Protein AF-A0A1V5U6Z5-F1 (afdb_monomer)

Radius of gyration: 20.89 Å; Cα contacts (8 Å, |Δi|>4): 430; chains: 1; bounding box: 47×55×56 Å

Nearest PDB structures (foldseek):
  8kec-assembly1_A  TM=5.320E-01  e=1.890E-02  unclassified Caudoviricetes
  8b6l-assembly1_P  TM=1.521E-01  e=1.473E+00  Homo sapiens

Foldseek 3Di:
DDDPDDDDDPDDDDDDPAFKDKFWEFEDPPDPPAQDWDCDPVDPRHIYGDNADQKGWPAWDDDDPPDRTTITIIGHRRDDPPDDDQDDAAQRWDADPQRFIKTQKAWEQEQNDIDIAHIDRGAHDDFAFFWFFKDQDVVPSDMDRTYTYGDDDDLGTFGAKGWDFDADPVRHTPDIDIDGRHHYTYHYDDDDDPVVVVVVVVPD

Solvent-accessible surface area (backbone atoms only — not comparable to full-atom values): 12076 Å² total; per-residue (Å²): 104,79,84,90,73,86,74,56,96,92,58,91,77,83,88,78,81,69,36,80,44,80,43,43,33,29,67,62,93,86,66,69,99,44,58,12,27,38,72,32,94,89,39,87,65,26,30,23,62,28,96,51,36,48,19,33,47,79,45,69,54,82,84,52,101,84,52,72,55,30,55,25,36,31,24,38,75,37,65,44,61,69,88,89,58,77,76,83,56,33,45,34,71,46,74,48,98,86,48,38,28,27,32,42,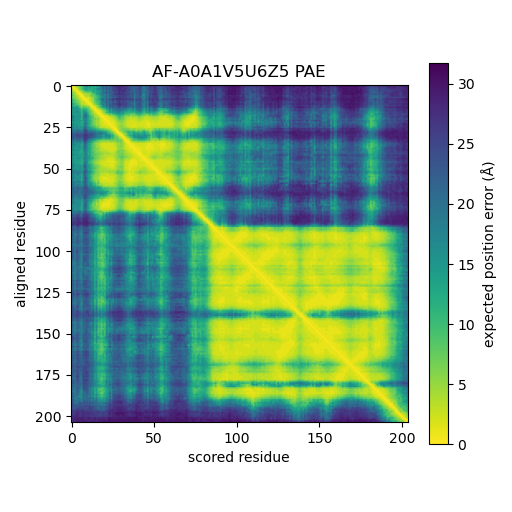41,33,38,34,38,45,77,82,48,76,45,77,31,63,55,37,76,82,37,82,69,58,69,47,32,36,13,47,29,41,45,70,38,88,92,71,74,42,66,50,78,57,42,67,43,80,48,74,69,50,70,41,19,27,68,45,33,40,31,48,55,43,58,49,99,87,67,49,78,75,48,76,47,80,48,72,80,48,60,66,42,63,38,65,78,78,81,83,56,72,72,61,56,54,57,64,69,72,70,118

Mean predicted aligned error: 14.04 Å

Secondary structure (DSSP, 8-state):
----SPPPTT--------EEEEEEEE--TT--S-SEEEE-TTSTTEEEEESSEEEEEEEEPPPPTT-SEEEEEEEEEEEE-TTT----STT-EEE-TTSEEEEPPEEEEETTEEEEEPPEEEEE--SEEEEEE--EETTTTEEPPPEEEE---BTTEEEEEEEEEEE-TTS-EEEEEEE---SEEEE---PPPHHHHHHHHTT-

Sequence (204 aa):
MVIDKPIHAGEFGRAVVSGVAAVKLIQYGGVADSDYAVPDPHAAGCLKTAETGPFRVLWKGEVSMEAIYVYAIVIFGADSGGKRYEYNGPFKVTVSEDWTLAAAAGFLNRNGDFLTVPENKAITAETGYLCVCSSIVDKTETWTKPTIKFATPGATAYPVAYIACVKDETGKIKSVTVTQPLIVAQITQTKDCPVAVTAAESGN

Structure (mmCIF, N/CA/C/O backbone):
data_AF-A0A1V5U6Z5-F1
#
_entry.id   AF-A0A1V5U6Z5-F1
#
loop_
_atom_site.group_PDB
_atom_site.id
_atom_site.type_symbol
_atom_site.label_atom_id
_atom_site.label_alt_id
_atom_site.label_comp_id
_atom_site.label_asym_id
_atom_site.label_entity_id
_atom_site.label_seq_id
_atom_site.pdbx_PDB_ins_code
_atom_site.Cartn_x
_atom_site.Cartn_y
_atom_site.Cartn_z
_atom_site.occupancy
_atom_site.B_iso_or_equiv
_atom_site.auth_seq_id
_atom_site.auth_comp_id
_atom_site.auth_asym_id
_atom_site.auth_atom_id
_atom_site.pdbx_PDB_model_num
ATOM 1 N N . MET A 1 1 ? 12.193 7.880 -18.348 1.00 39.97 1 MET A N 1
ATOM 2 C CA . MET A 1 1 ? 13.324 6.979 -18.652 1.00 39.97 1 MET A CA 1
ATOM 3 C C . MET A 1 1 ? 13.032 6.325 -19.989 1.00 39.97 1 MET A C 1
ATOM 5 O O . MET A 1 1 ? 12.051 5.602 -20.085 1.00 39.97 1 MET A O 1
ATOM 9 N N . VAL A 1 2 ? 13.778 6.692 -21.031 1.00 28.12 2 VAL A N 1
ATOM 10 C CA . VAL A 1 2 ? 13.579 6.160 -22.386 1.00 28.12 2 VAL A CA 1
ATOM 11 C C . VAL A 1 2 ? 14.287 4.809 -22.466 1.00 28.12 2 VAL A C 1
ATOM 13 O O . VAL A 1 2 ? 15.442 4.695 -22.066 1.00 28.12 2 VAL A O 1
ATOM 16 N N . ILE A 1 3 ? 13.559 3.785 -22.908 1.00 39.84 3 ILE A N 1
ATOM 17 C CA . ILE A 1 3 ? 14.082 2.442 -23.169 1.00 39.84 3 ILE A CA 1
ATOM 18 C C . ILE A 1 3 ? 14.916 2.536 -24.447 1.00 39.84 3 ILE A C 1
ATOM 20 O O . ILE A 1 3 ? 14.369 2.825 -25.506 1.00 39.84 3 ILE A O 1
ATOM 24 N N . ASP A 1 4 ? 16.227 2.340 -24.338 1.00 36.84 4 ASP A N 1
ATOM 25 C CA . ASP A 1 4 ? 17.162 2.623 -25.434 1.00 36.84 4 ASP A CA 1
ATOM 26 C C . ASP A 1 4 ? 17.290 1.465 -26.445 1.00 36.84 4 ASP A C 1
ATOM 28 O O . ASP A 1 4 ? 17.764 1.683 -27.556 1.00 36.84 4 ASP A O 1
ATOM 32 N N . LYS A 1 5 ? 16.850 0.228 -26.124 1.00 40.91 5 LYS A N 1
ATOM 33 C CA . LYS A 1 5 ? 16.919 -0.920 -27.060 1.00 40.91 5 LYS A CA 1
ATOM 34 C C . LYS A 1 5 ? 15.783 -1.949 -26.897 1.00 40.91 5 LYS A C 1
ATOM 36 O O . LYS A 1 5 ? 15.400 -2.243 -25.763 1.00 40.91 5 LYS A O 1
ATOM 41 N N . PRO A 1 6 ? 15.252 -2.509 -28.006 1.00 45.47 6 PRO A N 1
ATOM 42 C CA . PRO A 1 6 ? 14.273 -3.595 -27.979 1.00 45.47 6 PRO A CA 1
ATOM 43 C C . PRO A 1 6 ? 14.917 -4.938 -27.598 1.00 45.47 6 PRO A C 1
ATOM 45 O O . PRO A 1 6 ? 16.088 -5.176 -27.871 1.00 45.47 6 PRO A O 1
ATOM 48 N N . ILE A 1 7 ? 14.120 -5.802 -26.973 1.00 48.09 7 ILE A N 1
ATOM 49 C CA . ILE A 1 7 ? 14.510 -7.119 -26.446 1.00 48.09 7 ILE A CA 1
ATOM 50 C C . ILE A 1 7 ? 14.423 -8.174 -27.566 1.00 48.09 7 ILE A C 1
ATOM 52 O O . ILE A 1 7 ? 13.494 -8.117 -28.377 1.00 48.09 7 ILE A O 1
ATOM 56 N N . HIS A 1 8 ? 15.351 -9.134 -27.623 1.00 46.03 8 HIS A N 1
ATOM 57 C CA . HIS A 1 8 ? 15.426 -10.160 -28.675 1.00 46.03 8 HIS A CA 1
ATOM 58 C C . HIS A 1 8 ? 14.646 -11.456 -28.343 1.00 46.03 8 HIS A C 1
ATOM 60 O O . HIS A 1 8 ? 14.244 -11.703 -27.207 1.00 46.03 8 HIS A O 1
ATOM 66 N N . ALA A 1 9 ? 14.402 -12.313 -29.347 1.00 32.47 9 ALA A N 1
ATOM 67 C CA . ALA A 1 9 ? 13.644 -13.559 -29.177 1.00 32.47 9 ALA A CA 1
ATOM 68 C C . ALA A 1 9 ? 14.382 -14.556 -28.259 1.00 32.47 9 ALA A C 1
ATOM 70 O O . ALA A 1 9 ? 15.466 -15.024 -28.597 1.00 32.47 9 ALA A O 1
ATOM 71 N N . GLY A 1 10 ? 13.776 -14.882 -27.111 1.00 38.03 10 GLY A N 1
ATOM 72 C CA . GLY A 1 10 ? 14.377 -15.704 -26.049 1.00 38.03 10 GLY A CA 1
ATOM 73 C C . GLY A 1 10 ? 14.873 -14.906 -24.835 1.00 38.03 10 GLY A C 1
ATOM 74 O O . GLY A 1 10 ? 15.224 -15.505 -23.822 1.00 38.03 10 GLY A O 1
ATOM 75 N N . GLU A 1 11 ? 14.854 -13.572 -24.895 1.00 39.34 11 GLU A N 1
ATOM 76 C CA . GLU A 1 11 ? 15.191 -12.701 -23.768 1.00 39.34 11 GLU A CA 1
ATOM 77 C C . GLU A 1 11 ? 13.932 -12.271 -22.995 1.00 39.34 11 GLU A C 1
ATOM 79 O O . GLU A 1 11 ? 12.895 -11.939 -23.575 1.00 39.34 11 GLU A O 1
ATOM 84 N N . PHE A 1 12 ? 14.026 -12.220 -21.663 1.00 40.06 12 PHE A N 1
ATOM 85 C CA . PHE A 1 12 ? 13.035 -11.528 -20.842 1.00 40.06 12 PHE A CA 1
ATOM 86 C C . PHE A 1 12 ? 13.456 -10.074 -20.657 1.00 40.06 12 PHE A C 1
ATOM 88 O O . PHE A 1 12 ? 14.440 -9.778 -19.985 1.00 40.06 12 PHE A O 1
ATOM 95 N N . GLY A 1 13 ? 12.650 -9.153 -21.172 1.00 53.88 13 GLY A N 1
ATOM 96 C CA . GLY A 1 13 ? 12.684 -7.761 -20.758 1.00 53.88 13 GLY A CA 1
ATOM 97 C C . GLY A 1 13 ? 11.264 -7.264 -20.548 1.00 53.88 13 GLY A C 1
ATOM 98 O O . GLY A 1 13 ? 10.396 -7.428 -21.401 1.00 53.88 13 GLY A O 1
ATOM 99 N N . ARG A 1 14 ? 11.012 -6.715 -19.363 1.00 42.91 14 ARG A N 1
ATOM 100 C CA . ARG A 1 14 ? 9.772 -6.032 -18.971 1.00 42.91 14 ARG A CA 1
ATOM 101 C C . ARG A 1 14 ? 10.005 -5.442 -17.585 1.00 42.91 14 ARG A C 1
ATOM 103 O O . ARG A 1 14 ? 9.607 -6.011 -16.576 1.00 42.91 14 ARG A O 1
ATOM 110 N N . ALA A 1 15 ? 10.710 -4.317 -17.525 1.00 48.69 15 ALA A N 1
ATOM 111 C CA . ALA A 1 15 ? 10.785 -3.559 -16.285 1.00 48.69 15 ALA A CA 1
ATOM 112 C C . ALA A 1 15 ? 9.491 -2.750 -16.140 1.00 48.69 15 ALA A C 1
ATOM 114 O O . ALA A 1 15 ? 9.303 -1.737 -16.810 1.00 48.69 15 ALA A O 1
ATOM 115 N N . VAL A 1 16 ? 8.586 -3.212 -15.279 1.00 43.78 16 VAL A N 1
ATOM 116 C CA . VAL A 1 16 ? 7.520 -2.369 -14.732 1.00 43.78 16 VAL A CA 1
ATOM 117 C C . VAL A 1 16 ? 8.066 -1.785 -13.436 1.00 43.78 16 VAL A C 1
ATOM 119 O O . VAL A 1 16 ? 8.157 -2.485 -12.432 1.00 43.78 16 VAL A O 1
ATOM 122 N N . VAL A 1 17 ? 8.463 -0.513 -13.458 1.00 50.62 17 VAL A N 1
ATOM 123 C CA . VAL A 1 17 ? 8.737 0.223 -12.219 1.00 50.62 17 VAL A CA 1
ATOM 124 C C . VAL A 1 17 ? 7.401 0.776 -11.739 1.00 50.62 17 VAL A C 1
ATOM 126 O O . VAL A 1 17 ? 6.884 1.744 -12.289 1.00 50.62 17 VAL A O 1
ATOM 129 N N . SER A 1 18 ? 6.813 0.106 -10.754 1.00 54.31 18 SER A N 1
ATOM 130 C CA . SER A 1 18 ? 5.606 0.544 -10.058 1.00 54.31 18 SER A CA 1
ATOM 131 C C . SER A 1 18 ? 5.903 0.558 -8.565 1.00 54.31 18 SER A C 1
ATOM 133 O O . SER A 1 18 ? 6.525 -0.374 -8.053 1.00 54.31 18 SER A O 1
ATOM 135 N N . GLY A 1 19 ? 5.493 1.625 -7.881 1.00 65.69 19 GLY A N 1
ATOM 136 C CA . GLY A 1 19 ? 5.800 1.829 -6.468 1.00 65.69 19 GLY A CA 1
ATOM 137 C C . GLY A 1 19 ? 7.025 2.711 -6.242 1.00 65.69 19 GLY A C 1
ATOM 138 O O . GLY A 1 19 ? 7.340 3.585 -7.047 1.00 65.69 19 GLY A O 1
ATOM 139 N N . VAL A 1 20 ? 7.675 2.529 -5.098 1.00 68.81 20 VAL A N 1
ATOM 140 C CA . VAL A 1 20 ? 8.734 3.415 -4.608 1.00 68.81 20 VAL A CA 1
ATOM 141 C C . VAL A 1 20 ? 10.071 3.079 -5.272 1.00 68.81 20 VAL A C 1
ATOM 143 O O . VAL A 1 20 ? 10.512 1.934 -5.222 1.00 68.81 20 VAL A O 1
ATOM 146 N N . ALA A 1 21 ? 10.747 4.066 -5.853 1.00 73.56 21 ALA A N 1
ATOM 147 C CA . ALA A 1 21 ? 12.072 3.899 -6.436 1.00 73.56 21 ALA A CA 1
ATOM 148 C C . ALA A 1 21 ? 12.980 5.101 -6.152 1.00 73.56 21 ALA A C 1
ATOM 150 O O . ALA A 1 21 ? 12.530 6.245 -6.079 1.00 73.56 21 ALA A O 1
ATOM 151 N N . ALA A 1 22 ? 14.278 4.826 -6.016 1.00 74.81 22 ALA A N 1
ATOM 152 C CA . ALA A 1 22 ? 15.302 5.858 -5.975 1.00 74.81 22 ALA A CA 1
ATOM 153 C C . ALA A 1 22 ? 15.568 6.386 -7.391 1.00 74.81 22 ALA A C 1
ATOM 155 O O . ALA A 1 22 ? 15.743 5.613 -8.333 1.00 74.81 22 ALA A O 1
ATOM 156 N N . VAL A 1 23 ? 15.603 7.705 -7.541 1.00 78.88 23 VAL A N 1
ATOM 157 C CA . VAL A 1 23 ? 15.765 8.395 -8.823 1.00 78.88 23 VAL A CA 1
ATOM 158 C C . VAL A 1 23 ? 16.766 9.536 -8.702 1.00 78.88 23 VAL A C 1
ATOM 160 O O . VAL A 1 23 ? 17.023 10.045 -7.610 1.00 78.88 23 VAL A O 1
ATOM 163 N N . LYS A 1 24 ? 17.287 9.981 -9.847 1.00 84.94 24 LYS A N 1
ATOM 164 C CA . LYS A 1 24 ? 17.921 11.297 -9.965 1.00 84.94 24 LYS A CA 1
ATOM 165 C C . LYS A 1 24 ? 16.830 12.334 -10.214 1.00 84.94 24 LYS A C 1
ATOM 167 O O . LYS A 1 24 ? 16.084 12.208 -11.187 1.00 84.94 24 LYS A O 1
ATOM 172 N N . LEU A 1 25 ? 16.732 13.322 -9.332 1.00 84.62 25 LEU A N 1
ATOM 173 C CA . LEU A 1 25 ? 15.754 14.402 -9.394 1.00 84.62 25 LEU A CA 1
ATOM 174 C C . LEU A 1 25 ? 16.472 15.732 -9.626 1.00 84.62 25 LEU A C 1
ATOM 176 O O . LEU A 1 25 ? 17.318 16.136 -8.832 1.00 84.62 25 LEU A O 1
ATOM 180 N N . ILE A 1 26 ? 16.134 16.404 -10.718 1.00 84.25 26 ILE A N 1
ATOM 181 C CA . ILE A 1 26 ? 16.639 17.725 -11.083 1.00 84.25 26 ILE A CA 1
ATOM 182 C C . ILE A 1 26 ? 15.724 18.777 -10.464 1.00 84.25 26 ILE A C 1
ATOM 184 O O . ILE A 1 26 ? 14.501 18.728 -10.622 1.00 84.25 26 ILE A O 1
ATOM 188 N N . GLN A 1 27 ? 16.323 19.739 -9.769 1.00 74.00 27 GLN A N 1
ATOM 189 C CA . GLN A 1 27 ? 15.615 20.892 -9.232 1.00 74.00 27 GLN A CA 1
ATOM 190 C C . GLN A 1 27 ? 16.022 22.123 -10.038 1.00 74.00 27 GLN A C 1
ATOM 192 O O . GLN A 1 27 ? 17.137 22.623 -9.920 1.00 74.00 27 GLN A O 1
ATOM 197 N N . TYR A 1 28 ? 15.118 22.607 -10.887 1.00 66.12 28 TYR A N 1
ATOM 198 C CA . TYR A 1 28 ? 15.336 23.861 -11.598 1.00 66.12 28 TYR A CA 1
ATOM 199 C C . TYR A 1 28 ? 15.112 25.033 -10.639 1.00 66.12 28 TYR A C 1
ATOM 201 O O . TYR A 1 28 ? 14.088 25.094 -9.953 1.00 66.12 28 TYR A O 1
ATOM 209 N N . GLY A 1 29 ? 16.077 25.957 -10.581 1.00 55.59 29 GLY A N 1
ATOM 210 C CA . GLY A 1 29 ? 15.987 27.156 -9.750 1.00 55.59 29 GLY A CA 1
ATOM 211 C C . GLY A 1 29 ? 14.684 27.911 -10.023 1.00 55.59 29 GLY A C 1
ATOM 212 O O . GLY A 1 29 ? 14.422 28.299 -11.158 1.00 55.59 29 GLY A O 1
ATOM 213 N N . GLY A 1 30 ? 13.857 28.076 -8.987 1.00 52.75 30 GLY A N 1
ATOM 214 C CA . GLY A 1 30 ? 12.565 28.769 -9.061 1.00 52.75 30 GLY A CA 1
ATOM 215 C C . GLY A 1 30 ? 11.328 27.892 -8.838 1.00 52.75 30 GLY A C 1
ATOM 216 O O . GLY A 1 30 ? 10.267 28.443 -8.560 1.00 52.75 30 GLY A O 1
ATOM 217 N N . VAL A 1 31 ? 11.436 26.558 -8.883 1.00 51.88 31 VAL A N 1
ATOM 218 C CA . VAL A 1 31 ? 10.337 25.667 -8.462 1.00 51.88 31 VAL A CA 1
ATOM 219 C C . VAL A 1 31 ? 10.498 25.391 -6.968 1.00 51.88 31 VAL A C 1
ATOM 221 O O . VAL A 1 31 ? 11.489 24.784 -6.552 1.00 51.88 31 VAL A O 1
ATOM 224 N N . ALA A 1 32 ? 9.551 25.881 -6.163 1.00 53.97 32 ALA A N 1
ATOM 225 C CA . ALA A 1 32 ? 9.485 25.600 -4.730 1.00 53.97 32 ALA A CA 1
ATOM 226 C C . ALA A 1 32 ? 9.503 24.085 -4.470 1.00 53.97 32 ALA A C 1
ATOM 228 O O . ALA A 1 32 ? 9.153 23.302 -5.354 1.00 53.97 32 ALA A O 1
ATOM 229 N N . ASP A 1 33 ? 9.905 23.683 -3.262 1.00 62.56 33 ASP A N 1
ATOM 230 C CA . ASP A 1 3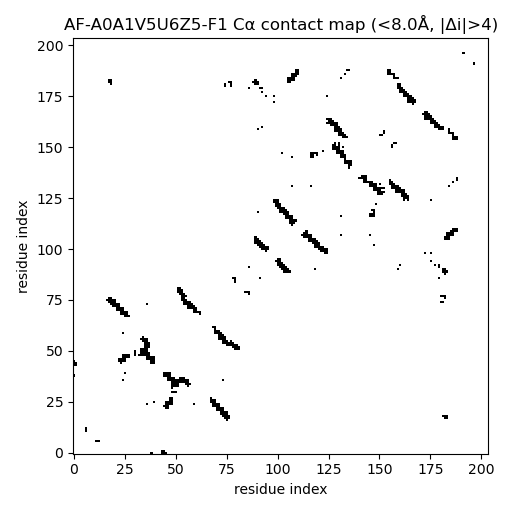3 ? 9.815 22.304 -2.779 1.00 62.56 33 ASP A CA 1
ATOM 231 C C . ASP A 1 33 ? 8.441 21.713 -3.097 1.00 62.56 33 ASP A C 1
ATOM 233 O O . ASP A 1 33 ? 7.450 22.003 -2.430 1.00 62.56 33 ASP A O 1
ATOM 237 N N . SER A 1 34 ? 8.383 20.931 -4.172 1.00 69.62 34 SER A N 1
ATOM 238 C CA . SER A 1 34 ? 7.149 20.336 -4.647 1.00 69.62 34 SER A CA 1
ATOM 239 C C . SER A 1 34 ? 7.191 18.835 -4.455 1.00 69.62 34 SER A C 1
ATOM 241 O O . SER A 1 34 ? 8.208 18.186 -4.710 1.00 69.62 34 SER A O 1
ATOM 243 N N . ASP A 1 35 ? 6.053 18.299 -4.034 1.00 77.62 35 ASP A N 1
ATOM 244 C CA . ASP A 1 35 ? 5.851 16.885 -3.745 1.00 77.62 35 ASP A CA 1
ATOM 245 C C . ASP A 1 35 ? 5.788 16.020 -5.010 1.00 77.62 35 ASP A C 1
ATOM 247 O O . ASP A 1 35 ? 5.585 14.814 -4.895 1.00 77.62 35 ASP A O 1
ATOM 251 N N . TYR A 1 36 ? 5.933 16.581 -6.216 1.00 79.69 36 TYR A N 1
ATOM 252 C CA . TYR A 1 36 ? 5.793 15.823 -7.458 1.00 79.69 36 TYR A CA 1
ATOM 253 C C . TYR A 1 36 ? 7.016 15.884 -8.354 1.00 79.69 36 TYR A C 1
ATOM 255 O O . TYR A 1 36 ? 7.825 16.815 -8.331 1.00 79.69 36 TYR A O 1
ATOM 263 N N . ALA A 1 37 ? 7.124 14.846 -9.175 1.00 80.31 37 ALA A N 1
ATOM 264 C CA . ALA A 1 37 ? 8.150 14.706 -10.179 1.00 80.31 37 ALA A CA 1
ATOM 265 C C . ALA A 1 37 ? 7.551 14.234 -11.508 1.00 80.31 37 ALA A C 1
ATOM 267 O O . ALA A 1 37 ? 6.593 13.462 -11.558 1.00 80.31 37 ALA A O 1
ATOM 268 N N . VAL A 1 38 ? 8.153 14.683 -12.603 1.00 82.75 38 VAL A N 1
ATOM 269 C CA . VAL A 1 38 ? 7.823 14.263 -13.972 1.00 82.75 38 VAL A CA 1
ATOM 270 C C . VAL A 1 38 ? 9.109 13.894 -14.709 1.00 82.75 38 VAL A C 1
ATOM 272 O O . VAL A 1 38 ? 10.181 14.349 -14.302 1.00 82.75 38 VAL A O 1
ATOM 275 N N . PRO A 1 39 ? 9.060 13.087 -15.785 1.00 84.06 39 PRO A N 1
ATOM 276 C CA . PRO A 1 39 ? 10.237 12.859 -16.614 1.00 84.06 39 PRO A CA 1
ATOM 277 C C . PRO A 1 39 ? 10.806 14.186 -17.116 1.00 84.06 39 PRO A C 1
ATOM 279 O O . PRO A 1 39 ? 10.057 15.049 -17.580 1.00 84.06 39 PRO A O 1
ATOM 282 N N . ASP A 1 40 ? 12.123 14.343 -17.036 1.00 81.88 40 ASP A N 1
ATOM 283 C CA . ASP A 1 40 ? 12.780 15.507 -17.610 1.00 81.88 40 ASP A CA 1
ATOM 284 C C . ASP A 1 40 ? 13.010 15.287 -19.117 1.00 81.88 40 ASP A C 1
ATOM 286 O O . ASP A 1 40 ? 13.743 14.363 -19.487 1.00 81.88 40 ASP A O 1
ATOM 290 N N . PRO A 1 41 ? 12.401 16.093 -20.011 1.00 75.50 41 PRO A N 1
ATOM 291 C CA . PRO A 1 41 ? 12.625 15.954 -21.448 1.00 75.50 41 PRO A CA 1
ATOM 292 C C . PRO A 1 41 ? 14.047 16.349 -21.879 1.00 75.50 41 PRO A C 1
ATOM 294 O O . PRO A 1 41 ? 14.455 15.995 -22.983 1.00 75.50 41 PRO A O 1
ATOM 297 N N . HIS A 1 42 ? 14.804 17.062 -21.039 1.00 78.88 42 HIS A N 1
ATOM 298 C CA . HIS A 1 42 ? 16.150 17.551 -21.347 1.00 78.88 42 HIS A CA 1
ATOM 299 C C . HIS A 1 42 ? 17.264 16.737 -20.674 1.00 78.88 42 HIS A C 1
ATOM 301 O O . HIS A 1 42 ? 18.437 16.948 -20.977 1.00 78.88 42 HIS A O 1
ATOM 307 N N . ALA A 1 43 ? 16.920 15.788 -19.797 1.00 75.56 43 ALA A N 1
ATOM 308 C CA . ALA A 1 43 ? 17.878 14.943 -19.091 1.00 75.56 43 ALA A CA 1
ATOM 309 C C . ALA A 1 43 ? 17.390 13.488 -19.021 1.00 75.56 43 ALA A C 1
ATOM 311 O O . ALA A 1 43 ? 16.627 13.087 -18.139 1.00 75.56 43 ALA A O 1
ATOM 312 N N . ALA A 1 44 ? 17.854 12.669 -19.968 1.00 76.12 44 ALA A N 1
ATOM 313 C CA . ALA A 1 44 ? 17.487 11.260 -20.039 1.00 76.12 44 ALA A CA 1
ATOM 314 C C . ALA A 1 44 ? 17.838 10.512 -18.738 1.00 76.12 44 ALA A C 1
ATOM 316 O O . ALA A 1 44 ? 18.944 10.611 -18.216 1.00 76.12 44 ALA A O 1
ATOM 317 N N . GLY A 1 45 ? 16.877 9.740 -18.222 1.00 72.56 45 GLY A N 1
ATOM 318 C CA . GLY A 1 45 ? 17.048 8.972 -16.982 1.00 72.56 45 GLY A CA 1
ATOM 319 C C . GLY A 1 45 ? 16.854 9.779 -15.693 1.00 72.56 45 GLY A C 1
ATOM 320 O O . GLY A 1 45 ? 16.889 9.189 -14.616 1.00 72.56 45 GLY A O 1
ATOM 321 N N . CYS A 1 46 ? 16.583 11.082 -15.791 1.00 81.44 46 CYS A N 1
ATOM 322 C CA . CYS A 1 46 ? 16.253 11.934 -14.656 1.00 81.44 46 CYS A CA 1
ATOM 323 C C . CYS A 1 46 ? 14.754 12.257 -14.615 1.00 81.44 46 CYS A C 1
ATOM 325 O O . CYS A 1 46 ? 14.047 12.247 -15.631 1.00 81.44 46 CYS A O 1
ATOM 327 N N . LEU A 1 47 ? 14.269 12.548 -13.412 1.00 85.38 47 LEU A N 1
ATOM 328 C CA . LEU A 1 47 ? 13.028 13.283 -13.212 1.00 85.38 47 LEU A CA 1
ATOM 329 C C . LEU A 1 47 ? 13.361 14.738 -12.885 1.00 85.38 47 LEU A C 1
ATOM 331 O O . LEU A 1 47 ? 14.470 15.030 -12.448 1.00 85.38 47 LEU A O 1
ATOM 335 N N . LYS A 1 48 ? 12.387 15.630 -13.026 1.00 85.94 48 LYS A N 1
ATOM 336 C CA . LYS A 1 48 ? 12.446 16.999 -12.508 1.00 85.94 48 LYS A CA 1
ATOM 337 C C . LYS A 1 48 ? 11.303 17.255 -11.539 1.00 85.94 48 LYS A C 1
ATOM 339 O O . LYS A 1 48 ? 10.239 16.649 -11.695 1.00 85.94 48 LYS A O 1
ATOM 344 N N . THR A 1 49 ? 11.510 18.143 -10.568 1.00 83.56 49 THR A N 1
ATOM 345 C CA . THR A 1 49 ? 10.419 18.617 -9.707 1.00 83.56 49 THR A CA 1
ATOM 346 C C . THR A 1 49 ? 9.331 19.282 -10.548 1.00 83.56 49 THR A C 1
ATOM 348 O O . THR A 1 49 ? 9.603 19.937 -11.558 1.00 83.56 49 THR A O 1
ATOM 351 N N . ALA A 1 50 ? 8.080 19.092 -10.148 1.00 77.31 50 ALA A N 1
ATOM 352 C CA . ALA A 1 50 ? 6.922 19.682 -10.802 1.00 77.31 50 ALA A CA 1
ATOM 353 C C . ALA A 1 50 ? 5.839 19.971 -9.767 1.00 77.31 50 ALA A C 1
ATOM 355 O O . ALA A 1 50 ? 5.728 19.244 -8.793 1.00 77.31 50 ALA A O 1
ATOM 356 N N . GLU A 1 51 ? 5.011 20.989 -10.001 1.00 74.69 51 GLU A N 1
ATOM 357 C CA . GLU A 1 51 ? 3.894 21.331 -9.105 1.00 74.69 51 GLU A CA 1
ATOM 358 C C . GLU A 1 51 ? 2.805 20.249 -9.042 1.00 74.69 51 GLU A C 1
ATOM 360 O O . GLU A 1 51 ? 2.044 20.177 -8.079 1.00 74.69 51 GLU A O 1
ATOM 365 N N . THR A 1 52 ? 2.713 19.426 -10.089 1.00 70.88 52 THR A N 1
ATOM 366 C CA . THR A 1 52 ? 1.806 18.281 -10.220 1.00 70.88 52 THR A CA 1
ATOM 367 C C . THR A 1 52 ? 2.474 17.219 -11.087 1.00 70.88 52 THR A C 1
ATOM 369 O O . THR A 1 52 ? 3.372 17.528 -11.876 1.00 70.88 52 THR A O 1
ATOM 372 N N . GLY A 1 53 ? 2.045 15.967 -10.975 1.00 70.38 53 GLY A N 1
ATOM 373 C CA . GLY A 1 53 ? 2.568 14.913 -11.831 1.00 70.38 53 GLY A CA 1
ATOM 374 C C . GLY A 1 53 ? 2.160 13.515 -11.384 1.00 70.38 53 GLY A C 1
ATOM 375 O O . GLY A 1 53 ? 1.620 13.348 -10.293 1.00 70.38 53 GLY A O 1
ATOM 376 N N . PRO A 1 54 ? 2.446 12.504 -12.218 1.00 67.06 54 PRO A N 1
ATOM 377 C CA . PRO A 1 54 ? 2.094 11.112 -11.957 1.00 67.06 54 PRO A CA 1
ATOM 378 C C . PRO A 1 54 ? 3.021 10.439 -10.933 1.00 67.06 54 PRO A C 1
ATOM 380 O O . PRO A 1 54 ? 2.854 9.249 -10.647 1.00 67.06 54 PRO A O 1
ATOM 383 N N . PHE A 1 55 ? 4.049 11.152 -10.452 1.00 78.56 55 PHE A N 1
ATOM 384 C CA . PHE A 1 55 ? 5.026 10.624 -9.516 1.00 78.56 55 PHE A CA 1
ATOM 385 C C . PHE A 1 55 ? 5.149 11.512 -8.286 1.00 78.56 55 PHE A C 1
ATOM 387 O O . PHE A 1 55 ? 5.372 12.716 -8.411 1.00 78.56 55 PHE A O 1
ATOM 394 N N . ARG A 1 56 ? 5.053 10.908 -7.098 1.00 78.25 56 ARG A N 1
ATOM 395 C CA . ARG A 1 56 ? 5.151 11.627 -5.824 1.00 78.25 56 ARG A CA 1
ATOM 396 C C . ARG A 1 56 ? 6.543 11.486 -5.221 1.00 78.25 56 ARG A C 1
ATOM 398 O O . ARG A 1 56 ? 7.008 10.368 -5.022 1.00 78.25 56 ARG A O 1
ATOM 405 N N . VAL A 1 57 ? 7.196 12.599 -4.917 1.00 77.25 57 VAL A N 1
ATOM 406 C CA . VAL A 1 57 ? 8.462 12.659 -4.181 1.00 77.25 57 VAL A CA 1
ATOM 407 C C . VAL A 1 57 ? 8.171 12.392 -2.705 1.00 77.25 57 VAL A C 1
ATOM 409 O O . VAL A 1 57 ? 7.409 13.116 -2.075 1.00 77.25 57 VAL A O 1
ATOM 412 N N . LEU A 1 58 ? 8.752 11.326 -2.159 1.00 70.25 58 LEU A N 1
ATOM 413 C CA . LEU A 1 58 ? 8.653 10.974 -0.738 1.00 70.25 58 LEU A CA 1
ATOM 414 C C . LEU A 1 58 ? 9.789 11.560 0.084 1.00 70.25 58 LEU A C 1
ATOM 416 O O . LEU A 1 58 ? 9.628 11.867 1.259 1.00 70.25 58 LEU A O 1
ATOM 420 N N . TRP A 1 59 ? 10.959 11.650 -0.536 1.00 76.94 59 TRP A N 1
ATOM 421 C CA . TRP A 1 59 ? 12.170 12.148 0.084 1.00 76.94 59 TRP A CA 1
ATOM 422 C C . TRP A 1 59 ? 13.111 12.649 -1.001 1.00 76.94 59 TRP A C 1
ATOM 424 O O . TRP A 1 59 ? 13.123 12.113 -2.111 1.00 76.94 59 TRP A O 1
ATOM 434 N N . LYS A 1 60 ? 13.930 13.641 -0.673 1.00 78.94 60 LYS A N 1
ATOM 435 C CA . LYS A 1 60 ? 15.017 14.117 -1.521 1.00 78.94 60 LYS A CA 1
ATOM 436 C C . LYS A 1 60 ? 16.221 14.490 -0.666 1.00 78.94 60 LYS A C 1
ATOM 438 O O . LYS A 1 60 ? 16.056 14.946 0.462 1.00 78.94 60 LYS A O 1
ATOM 443 N N . GLY A 1 61 ? 17.412 14.278 -1.213 1.00 70.25 61 GLY A N 1
ATOM 444 C CA . GLY A 1 61 ? 18.660 14.716 -0.605 1.00 70.25 61 GLY A CA 1
ATOM 445 C C . GLY A 1 61 ? 18.794 16.238 -0.604 1.00 70.25 61 GLY A C 1
ATOM 446 O O . GLY A 1 61 ? 18.093 16.939 -1.339 1.00 70.25 61 GLY A O 1
ATOM 447 N N . GLU A 1 62 ? 19.708 16.737 0.223 1.00 70.56 62 GLU A N 1
ATOM 448 C CA . GLU A 1 62 ? 20.013 18.163 0.304 1.00 70.56 62 GLU A CA 1
ATOM 449 C C . GLU A 1 62 ? 20.586 18.685 -1.017 1.00 70.56 62 GLU A C 1
ATOM 451 O O . GLU A 1 62 ? 21.401 18.035 -1.677 1.00 70.56 62 GLU A O 1
ATOM 456 N N . VAL A 1 63 ? 20.138 19.877 -1.402 1.00 64.81 63 VAL A N 1
ATOM 457 C CA . VAL 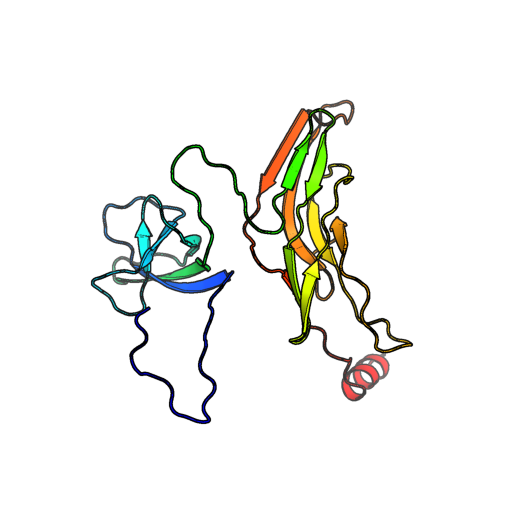A 1 63 ? 20.598 20.560 -2.609 1.00 64.81 63 VAL A CA 1
ATOM 458 C C . VAL A 1 63 ? 21.843 21.364 -2.248 1.00 64.81 63 VAL A C 1
ATOM 460 O O . VAL A 1 63 ? 21.770 22.264 -1.413 1.00 64.81 63 VAL A O 1
ATOM 463 N N . SER A 1 64 ? 22.979 21.077 -2.885 1.00 60.06 64 SER A N 1
ATOM 464 C CA . SER A 1 64 ? 24.122 21.994 -2.875 1.00 60.06 64 SER A CA 1
ATOM 465 C C . SER A 1 64 ? 24.045 22.919 -4.091 1.00 60.06 64 SER A C 1
ATOM 467 O O . SER A 1 64 ? 23.547 22.526 -5.145 1.00 60.06 64 SER A O 1
ATOM 469 N N . MET A 1 65 ? 24.567 24.145 -3.975 1.00 56.66 65 MET A N 1
ATOM 470 C CA . MET A 1 65 ? 24.606 25.107 -5.091 1.00 56.66 65 MET A CA 1
ATOM 471 C C . MET A 1 65 ? 25.418 24.617 -6.307 1.00 56.66 65 MET A C 1
ATOM 473 O O . MET A 1 65 ? 25.360 25.232 -7.368 1.00 56.66 65 MET A O 1
ATOM 477 N N . GLU A 1 66 ? 26.161 23.520 -6.163 1.00 56.66 66 GLU A N 1
ATOM 478 C CA . GLU A 1 66 ? 27.004 22.926 -7.203 1.00 56.66 66 GLU A CA 1
ATOM 479 C C . GLU A 1 66 ? 26.343 21.725 -7.903 1.00 56.66 66 GLU A C 1
ATOM 481 O O . GLU A 1 66 ? 26.779 21.325 -8.984 1.00 56.66 66 GLU A O 1
ATOM 486 N N . ALA A 1 67 ? 25.289 21.137 -7.323 1.00 57.75 67 ALA A N 1
ATOM 487 C CA . ALA A 1 67 ? 24.668 19.918 -7.834 1.00 57.75 67 ALA A CA 1
ATOM 488 C C . ALA A 1 67 ? 23.393 20.209 -8.646 1.00 57.75 67 ALA A C 1
ATOM 490 O O . ALA A 1 67 ? 22.399 20.713 -8.131 1.00 57.75 67 ALA A O 1
ATOM 491 N N . ILE A 1 68 ? 23.401 19.815 -9.924 1.00 67.12 68 ILE A N 1
ATOM 492 C CA . ILE A 1 68 ? 22.260 19.957 -10.855 1.00 67.12 68 ILE A CA 1
ATOM 493 C C . ILE A 1 68 ? 21.153 18.917 -10.564 1.00 67.12 68 ILE A C 1
ATOM 495 O O . ILE A 1 68 ? 20.007 19.074 -10.985 1.00 67.12 68 ILE A O 1
ATOM 499 N N . TYR A 1 69 ? 21.471 17.848 -9.828 1.00 74.38 69 TYR A N 1
ATOM 500 C CA . TYR A 1 69 ? 20.534 16.794 -9.437 1.00 74.38 69 TYR A CA 1
ATOM 501 C C . TYR A 1 69 ? 20.803 16.302 -8.012 1.00 74.38 69 TYR A C 1
ATOM 503 O O . TYR A 1 69 ? 21.948 16.242 -7.566 1.00 74.38 69 TYR A O 1
ATOM 511 N N . VAL A 1 70 ? 19.742 15.869 -7.333 1.00 78.12 70 VAL A N 1
ATOM 512 C CA . VAL A 1 70 ? 19.788 15.173 -6.041 1.00 78.12 70 VAL A CA 1
ATOM 513 C C . VAL A 1 70 ? 19.262 13.749 -6.188 1.00 78.12 70 VAL A C 1
ATOM 515 O O . VAL A 1 70 ? 18.523 13.433 -7.125 1.00 78.12 70 VAL A O 1
ATOM 518 N N . TYR A 1 71 ? 19.624 12.871 -5.255 1.00 79.06 71 TYR A N 1
ATOM 519 C CA . TYR A 1 71 ? 18.915 11.602 -5.113 1.00 79.06 71 TYR A CA 1
ATOM 520 C C . TYR A 1 71 ? 17.565 11.848 -4.450 1.00 79.06 71 TYR A C 1
ATOM 522 O O . TYR A 1 71 ? 17.474 12.584 -3.470 1.00 79.06 71 TYR A O 1
ATOM 530 N N . ALA A 1 72 ? 16.524 11.218 -4.978 1.00 76.19 72 ALA A N 1
ATOM 531 C CA . ALA A 1 72 ? 15.189 11.276 -4.411 1.00 76.19 72 ALA A CA 1
ATOM 532 C C . ALA A 1 72 ? 14.558 9.891 -4.375 1.00 76.19 72 ALA A C 1
ATOM 534 O O . ALA A 1 72 ? 14.884 9.025 -5.183 1.00 76.19 72 ALA A O 1
ATOM 535 N N . ILE A 1 73 ? 13.633 9.699 -3.447 1.00 74.38 73 ILE A N 1
ATOM 536 C CA . ILE A 1 73 ? 12.738 8.553 -3.414 1.00 74.38 73 ILE A CA 1
ATOM 537 C C . ILE A 1 73 ? 11.399 9.011 -3.982 1.00 74.38 73 ILE A C 1
ATOM 539 O O . ILE A 1 73 ? 10.804 9.963 -3.480 1.00 74.38 73 ILE A O 1
ATOM 543 N N . VAL A 1 74 ? 10.932 8.346 -5.035 1.00 71.31 74 VAL A N 1
ATOM 544 C CA . VAL A 1 74 ? 9.725 8.715 -5.778 1.00 71.31 74 VAL A CA 1
ATOM 545 C C . VAL A 1 74 ? 8.798 7.515 -5.923 1.00 71.31 74 VAL A C 1
ATOM 547 O O . VAL A 1 74 ? 9.250 6.404 -6.179 1.00 71.31 74 VAL A O 1
ATOM 550 N N . ILE A 1 75 ? 7.493 7.737 -5.793 1.00 74.62 75 ILE A N 1
ATOM 551 C CA . ILE A 1 75 ? 6.467 6.745 -6.108 1.00 74.62 75 ILE A CA 1
ATOM 552 C C . ILE A 1 75 ? 6.051 6.880 -7.562 1.00 74.62 75 ILE A C 1
ATOM 554 O O . ILE A 1 75 ? 5.472 7.891 -7.952 1.00 74.62 75 ILE A O 1
ATOM 558 N N . PHE A 1 76 ? 6.282 5.832 -8.343 1.00 68.25 76 PHE A N 1
ATOM 559 C CA . PHE A 1 76 ? 5.799 5.700 -9.708 1.00 68.25 76 PHE A CA 1
ATOM 560 C C . PHE A 1 76 ? 4.363 5.165 -9.735 1.00 68.25 76 PHE A C 1
ATOM 562 O O . PHE A 1 76 ? 4.088 4.081 -9.214 1.00 68.25 76 PHE A O 1
ATOM 569 N N . GLY A 1 77 ? 3.464 5.920 -10.379 1.00 55.88 77 GLY A N 1
ATOM 570 C CA . GLY A 1 77 ? 2.044 5.583 -10.534 1.00 55.88 77 GLY A CA 1
ATOM 571 C C . GLY A 1 77 ? 1.114 6.236 -9.506 1.00 55.88 77 GLY A C 1
ATOM 572 O O . GLY A 1 77 ? -0.069 5.907 -9.472 1.00 55.88 77 GLY A O 1
ATOM 573 N N . ALA A 1 78 ? 1.628 7.144 -8.672 1.00 53.72 78 ALA A N 1
ATOM 574 C CA . ALA A 1 78 ? 0.802 7.972 -7.806 1.00 53.72 78 ALA A CA 1
ATOM 575 C C . ALA A 1 78 ? 0.176 9.092 -8.647 1.00 53.72 78 ALA A C 1
ATOM 577 O O . ALA A 1 78 ? 0.743 10.175 -8.771 1.00 53.72 78 ALA A O 1
ATOM 578 N N . ASP A 1 79 ? -0.983 8.828 -9.247 1.00 47.59 79 ASP A N 1
ATOM 579 C CA . ASP A 1 79 ? -1.791 9.919 -9.775 1.00 47.59 79 ASP A CA 1
ATOM 580 C C . ASP A 1 79 ? -2.384 10.691 -8.595 1.00 47.59 79 ASP A C 1
ATOM 582 O O . ASP A 1 79 ? -3.236 10.196 -7.855 1.00 47.59 79 ASP A O 1
ATOM 586 N N . SER A 1 80 ? -1.910 11.911 -8.406 1.00 48.44 80 SER A N 1
ATOM 587 C CA . SER A 1 80 ? -2.720 12.940 -7.780 1.00 48.44 80 SER A CA 1
ATOM 588 C C . SER A 1 80 ? -2.877 14.054 -8.796 1.00 48.44 80 SER A C 1
ATOM 590 O O . SER A 1 80 ? -2.096 15.013 -8.826 1.00 48.44 80 SER A O 1
ATOM 592 N N . GLY A 1 81 ? -3.898 13.913 -9.638 1.00 39.72 81 GLY A N 1
ATOM 593 C CA . GLY A 1 81 ? -4.449 15.014 -10.404 1.00 39.72 81 GLY A CA 1
ATOM 594 C C . GLY A 1 81 ? -4.576 16.227 -9.486 1.00 39.72 81 GLY A C 1
ATOM 595 O O . GLY A 1 81 ? -5.204 16.164 -8.425 1.00 39.72 81 GLY A O 1
ATOM 596 N N . GLY A 1 82 ? -3.883 17.305 -9.857 1.00 38.59 82 GLY A N 1
ATOM 597 C CA . GLY A 1 82 ? -3.770 18.510 -9.048 1.00 38.59 82 GLY A CA 1
ATOM 598 C C . GLY A 1 82 ? -5.128 19.001 -8.546 1.00 38.59 82 GLY A C 1
ATOM 599 O O . GLY A 1 82 ? -6.111 18.976 -9.276 1.00 38.59 82 GLY A O 1
ATOM 600 N N . LYS A 1 83 ? -5.150 19.461 -7.288 1.00 48.00 83 LYS A N 1
ATOM 601 C CA . LYS A 1 83 ? -6.282 20.093 -6.582 1.00 48.00 83 LYS A CA 1
ATOM 602 C C . LYS A 1 83 ? -7.637 19.354 -6.743 1.00 48.00 83 LYS A C 1
ATOM 604 O O . LYS A 1 83 ? -8.369 19.609 -7.689 1.00 48.00 83 LYS A O 1
ATOM 609 N N . ARG A 1 84 ? -8.032 18.600 -5.697 1.00 44.16 84 ARG A N 1
ATOM 610 C CA . ARG A 1 84 ? -9.381 18.020 -5.412 1.00 44.16 84 ARG A CA 1
ATOM 611 C C . ARG A 1 84 ? -9.735 16.597 -5.895 1.00 44.16 84 ARG A C 1
ATOM 613 O O . ARG A 1 84 ? -10.915 16.264 -5.845 1.00 44.16 84 ARG A O 1
ATOM 620 N N . TYR A 1 85 ? -8.802 15.717 -6.252 1.00 47.19 85 TYR A N 1
ATOM 621 C CA . TYR A 1 85 ? -9.186 14.367 -6.708 1.00 47.19 85 TYR A CA 1
ATOM 622 C C . TYR A 1 85 ? -8.646 13.257 -5.799 1.00 47.19 85 TYR A C 1
ATOM 624 O O . TYR A 1 85 ? -7.442 13.075 -5.646 1.00 47.19 85 TYR A O 1
ATOM 632 N N . GLU A 1 86 ? -9.581 12.571 -5.138 1.00 60.72 86 GLU A N 1
ATOM 633 C CA . GLU A 1 86 ? -9.355 11.448 -4.229 1.00 60.72 86 GLU A CA 1
ATOM 634 C C . GLU A 1 86 ? -8.653 10.285 -4.933 1.00 60.72 86 GLU A C 1
ATOM 636 O O . GLU A 1 86 ? -9.015 9.910 -6.049 1.00 60.72 86 GLU A O 1
ATOM 641 N N . TYR A 1 87 ? -7.709 9.648 -4.241 1.00 68.69 87 TYR A N 1
ATOM 642 C CA . TYR A 1 87 ? -7.109 8.394 -4.687 1.00 68.69 87 TYR A CA 1
ATOM 643 C C . TYR A 1 87 ? -8.196 7.358 -5.035 1.00 68.69 87 TYR A C 1
ATOM 645 O O . TYR A 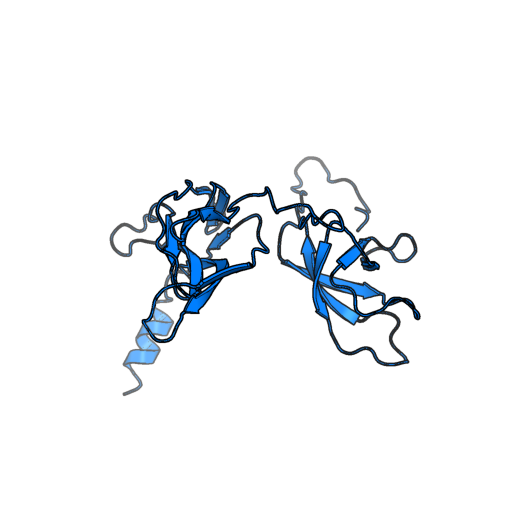1 87 ? -9.134 7.159 -4.261 1.00 68.69 87 TYR A O 1
ATOM 653 N N . ASN A 1 88 ? -8.084 6.700 -6.194 1.00 70.44 88 ASN A N 1
ATOM 654 C CA . ASN A 1 88 ? -8.998 5.635 -6.639 1.00 70.44 88 ASN A CA 1
ATOM 655 C C . ASN A 1 88 ? -8.271 4.356 -7.091 1.00 70.44 88 ASN A C 1
ATOM 657 O O . ASN A 1 88 ? -8.771 3.603 -7.924 1.00 70.44 88 ASN A O 1
ATOM 661 N N . GLY A 1 89 ? -7.056 4.140 -6.584 1.00 73.12 89 GLY A N 1
ATOM 662 C CA . GLY A 1 89 ? -6.242 2.974 -6.918 1.00 73.12 89 GLY A CA 1
ATOM 663 C C . GLY A 1 89 ? -6.434 1.785 -5.965 1.00 73.12 89 GLY A C 1
ATOM 664 O O . GLY A 1 89 ? -7.260 1.833 -5.047 1.00 73.12 89 GLY A O 1
ATOM 665 N N . PRO A 1 90 ? -5.651 0.707 -6.160 1.00 79.06 90 PRO A N 1
ATOM 666 C CA . PRO A 1 90 ? -5.605 -0.446 -5.264 1.00 79.06 90 PRO A CA 1
ATOM 667 C C . PRO A 1 90 ? -5.464 -0.047 -3.798 1.00 79.06 90 PRO A C 1
ATOM 669 O O . PRO A 1 90 ? -4.756 0.905 -3.475 1.00 79.06 90 PRO A O 1
ATOM 672 N N . PHE A 1 91 ? -6.117 -0.783 -2.903 1.00 88.00 91 PHE A N 1
ATOM 673 C CA . PHE A 1 91 ? -6.105 -0.485 -1.467 1.00 88.00 91 PHE A CA 1
ATOM 674 C C . PHE A 1 91 ? -6.658 0.894 -1.081 1.00 88.00 91 PHE A C 1
ATOM 676 O O . PHE A 1 91 ? -6.401 1.323 0.042 1.00 88.00 91 PHE A O 1
ATOM 683 N N . LYS A 1 92 ? -7.417 1.599 -1.942 1.00 88.75 92 LYS A N 1
ATOM 684 C CA . LYS A 1 92 ? -8.107 2.844 -1.550 1.00 88.75 92 LYS A CA 1
ATOM 685 C C . LYS A 1 92 ? -8.825 2.632 -0.221 1.00 88.75 92 LYS A C 1
ATOM 687 O O . LYS A 1 92 ? -9.622 1.707 -0.098 1.00 88.75 92 LYS A O 1
ATOM 692 N N . VAL A 1 93 ? -8.535 3.490 0.748 1.00 90.12 93 VAL A N 1
ATOM 693 C CA . VAL A 1 93 ? -9.186 3.514 2.050 1.00 90.12 93 VAL A CA 1
ATOM 694 C C . VAL A 1 93 ? -10.189 4.653 2.049 1.00 90.12 93 VAL A C 1
ATOM 696 O O . VAL A 1 93 ? -9.846 5.811 1.821 1.00 90.12 93 VAL A O 1
ATOM 699 N N . THR A 1 94 ? -11.439 4.306 2.314 1.00 91.75 94 THR A N 1
ATOM 700 C CA . THR A 1 94 ? -12.527 5.251 2.550 1.00 91.75 94 THR A CA 1
ATOM 701 C C . THR A 1 94 ? -12.928 5.211 4.013 1.00 91.75 94 THR A C 1
ATOM 703 O O . THR A 1 94 ? -12.885 4.149 4.635 1.00 91.75 94 THR A O 1
ATOM 706 N N . VAL A 1 95 ? -13.344 6.357 4.542 1.00 92.31 95 VAL A N 1
ATOM 707 C CA . VAL A 1 95 ? -13.835 6.515 5.914 1.00 92.31 95 VAL A CA 1
ATOM 708 C C . VAL A 1 95 ? -15.333 6.799 5.840 1.00 92.31 95 VAL A C 1
ATOM 710 O O . VAL A 1 95 ? -15.731 7.725 5.134 1.00 92.31 95 VAL A O 1
ATOM 713 N N . SER A 1 96 ? -16.160 6.012 6.523 1.00 91.69 96 SER A N 1
ATOM 714 C CA . SER A 1 96 ? -17.596 6.280 6.661 1.00 91.69 96 SER A CA 1
ATOM 715 C C . SER A 1 96 ? -17.889 7.245 7.815 1.00 91.69 96 SER A C 1
ATOM 717 O O . SER A 1 96 ? -17.016 7.576 8.616 1.00 91.69 96 SER A O 1
ATOM 719 N N . GLU A 1 97 ? -19.136 7.709 7.905 1.00 89.12 97 GLU A N 1
ATOM 720 C CA . GLU A 1 97 ? -19.585 8.681 8.917 1.00 89.12 97 GLU A CA 1
ATOM 721 C C . GLU A 1 97 ? -19.434 8.185 10.367 1.00 89.12 97 GLU A C 1
ATOM 723 O O . GLU A 1 97 ? -19.271 8.984 11.287 1.00 89.12 97 GLU A O 1
ATOM 728 N N . ASP A 1 98 ? -19.458 6.869 10.578 1.00 90.44 98 ASP A N 1
ATOM 729 C CA . ASP A 1 98 ? -19.265 6.199 11.869 1.00 90.44 98 ASP A CA 1
ATOM 730 C C . ASP A 1 98 ? -17.786 5.910 12.194 1.00 90.44 98 ASP A C 1
ATOM 732 O O . ASP A 1 98 ? -17.491 5.242 13.185 1.00 90.44 98 ASP A O 1
ATOM 736 N N . TRP A 1 99 ? -16.857 6.419 11.378 1.00 92.19 99 TRP A N 1
ATOM 737 C CA . TRP A 1 99 ? -15.417 6.158 11.459 1.00 92.19 99 TRP A CA 1
ATOM 738 C C . TRP A 1 99 ? -15.012 4.706 11.183 1.00 92.19 99 TRP A C 1
ATOM 740 O O . TRP A 1 99 ? -13.897 4.303 11.519 1.00 92.19 99 TRP A O 1
ATOM 750 N N . THR A 1 100 ? -15.869 3.922 10.531 1.00 93.94 100 THR A N 1
ATOM 751 C CA . THR A 1 100 ? -15.459 2.637 9.962 1.00 93.94 100 THR A CA 1
ATOM 752 C C . THR A 1 100 ? -14.633 2.874 8.692 1.00 93.94 100 THR A C 1
ATOM 754 O O . THR A 1 100 ? -14.914 3.755 7.878 1.00 93.94 100 THR A O 1
ATOM 757 N N . LEU A 1 101 ? -13.556 2.112 8.524 1.00 95.19 101 LEU A N 1
ATOM 758 C CA . LEU A 1 101 ? -12.720 2.146 7.330 1.00 95.19 101 LEU A CA 1
ATOM 759 C C . LEU A 1 101 ? -13.088 0.984 6.409 1.00 95.19 101 LEU A C 1
ATOM 761 O O . LEU A 1 101 ? -13.284 -0.152 6.854 1.00 95.19 101 LEU A O 1
ATOM 765 N N . ALA A 1 102 ? -13.093 1.261 5.109 1.00 94.75 102 ALA A N 1
ATOM 766 C CA . ALA A 1 102 ? -13.129 0.245 4.068 1.00 94.75 102 ALA A CA 1
ATOM 767 C C . ALA A 1 102 ? -11.892 0.385 3.181 1.00 94.75 102 ALA A C 1
ATOM 769 O O . ALA A 1 102 ? -11.648 1.452 2.627 1.00 94.75 102 ALA A O 1
ATOM 770 N N . ALA A 1 103 ? -11.117 -0.688 3.052 1.00 93.06 103 ALA A N 1
ATOM 771 C CA . ALA A 1 103 ? -9.982 -0.791 2.149 1.00 93.06 103 ALA A CA 1
ATOM 772 C C . ALA A 1 103 ? -10.374 -1.624 0.923 1.00 93.06 103 ALA A C 1
ATOM 774 O O . ALA A 1 103 ? -10.773 -2.782 1.060 1.00 93.06 103 ALA A O 1
ATOM 775 N N . ALA A 1 104 ? -10.253 -1.045 -0.269 1.00 90.75 104 ALA A N 1
ATOM 776 C CA . ALA A 1 104 ? -10.522 -1.726 -1.529 1.00 90.75 104 ALA A CA 1
ATOM 777 C C . ALA A 1 104 ? -9.554 -2.896 -1.771 1.00 90.75 104 ALA A C 1
ATOM 779 O O . ALA A 1 104 ? -8.482 -2.992 -1.166 1.00 90.75 104 ALA A O 1
ATOM 780 N N . ALA A 1 105 ? -9.924 -3.772 -2.704 1.00 90.00 105 ALA A N 1
ATOM 781 C CA . ALA A 1 105 ? -9.044 -4.834 -3.168 1.00 90.00 105 ALA A CA 1
ATOM 782 C C . ALA A 1 105 ? -7.748 -4.256 -3.766 1.00 90.00 105 ALA A C 1
ATOM 784 O O . ALA A 1 105 ? -7.683 -3.100 -4.198 1.00 90.00 105 ALA A O 1
ATOM 785 N N . GLY A 1 106 ? -6.706 -5.076 -3.813 1.00 88.06 106 GLY A N 1
ATOM 786 C CA . GLY A 1 106 ? -5.435 -4.680 -4.404 1.00 88.06 106 GLY A CA 1
ATOM 787 C C . GLY A 1 106 ? -4.573 -5.865 -4.794 1.00 88.06 106 GLY A C 1
ATOM 788 O O . GLY A 1 106 ? -5.070 -6.978 -4.962 1.00 88.06 106 GLY A O 1
ATOM 789 N N . PHE A 1 107 ? -3.276 -5.629 -4.952 1.00 84.25 107 PHE A N 1
ATOM 790 C CA . PHE A 1 107 ? -2.336 -6.633 -5.443 1.00 84.25 107 PHE A CA 1
ATOM 791 C C . PHE A 1 107 ? -1.200 -6.860 -4.454 1.00 84.25 107 PHE A C 1
ATOM 793 O O . PHE A 1 107 ? -0.711 -5.915 -3.837 1.00 84.25 107 PHE A O 1
ATOM 800 N N . LEU A 1 108 ? -0.763 -8.108 -4.331 1.00 84.06 108 LEU A N 1
ATOM 801 C CA . LEU A 1 108 ? 0.372 -8.520 -3.517 1.00 84.06 108 LEU A CA 1
ATOM 802 C C . LEU A 1 108 ? 1.344 -9.321 -4.382 1.00 84.06 108 LEU A C 1
ATOM 804 O O . LEU A 1 108 ? 0.950 -10.309 -4.997 1.00 84.06 108 LEU A O 1
ATOM 808 N N . ASN A 1 109 ? 2.611 -8.914 -4.384 1.00 80.56 109 ASN A N 1
ATOM 809 C CA . ASN A 1 109 ? 3.726 -9.754 -4.805 1.00 80.56 109 ASN A CA 1
ATOM 810 C C . ASN A 1 109 ? 4.367 -10.374 -3.561 1.00 80.56 109 ASN A C 1
ATOM 812 O O . ASN A 1 109 ? 4.804 -9.653 -2.662 1.00 80.56 109 ASN A O 1
ATOM 816 N N . ARG A 1 110 ? 4.414 -11.702 -3.499 1.00 83.69 110 ARG A N 1
ATOM 817 C CA . ARG A 1 110 ? 4.912 -12.437 -2.345 1.00 83.69 110 ARG A CA 1
ATOM 818 C C . ARG A 1 110 ? 5.879 -13.536 -2.765 1.00 83.69 110 ARG A C 1
ATOM 820 O O . ARG A 1 110 ? 5.448 -14.534 -3.329 1.00 83.69 110 ARG A O 1
ATOM 827 N N . ASN A 1 111 ? 7.174 -13.354 -2.503 1.00 77.50 111 ASN A N 1
ATOM 828 C CA . ASN A 1 111 ? 8.251 -14.214 -3.029 1.00 77.50 111 ASN A CA 1
ATOM 829 C C . ASN A 1 111 ? 8.148 -14.491 -4.549 1.00 77.50 111 ASN A C 1
ATOM 831 O O . ASN A 1 111 ? 8.522 -15.564 -5.011 1.00 77.50 111 ASN A O 1
ATOM 835 N N . GLY A 1 112 ? 7.643 -13.534 -5.336 1.00 71.44 112 GLY A N 1
ATOM 836 C CA . GLY A 1 112 ? 7.447 -13.692 -6.781 1.00 71.44 112 GLY A CA 1
ATOM 837 C C . GLY A 1 112 ? 6.056 -14.182 -7.191 1.00 71.44 112 GLY A C 1
ATOM 838 O O . GLY A 1 112 ? 5.699 -14.024 -8.358 1.00 71.44 112 GLY A O 1
ATOM 839 N N . ASP A 1 113 ? 5.237 -14.682 -6.260 1.00 75.94 113 ASP A N 1
ATOM 840 C CA . ASP A 1 113 ? 3.831 -14.983 -6.532 1.00 75.94 113 ASP A CA 1
ATOM 841 C C . ASP A 1 113 ? 3.019 -13.689 -6.557 1.00 75.94 113 ASP A C 1
ATOM 843 O O . ASP A 1 113 ? 2.987 -12.945 -5.575 1.00 75.94 113 ASP A O 1
ATOM 847 N N . PHE A 1 114 ? 2.327 -13.428 -7.664 1.00 78.25 114 PHE A N 1
ATOM 848 C CA . PHE A 1 114 ? 1.466 -12.257 -7.812 1.00 78.25 114 PHE A CA 1
ATOM 849 C C . PHE A 1 114 ? -0.003 -12.640 -7.623 1.00 78.25 114 PHE A C 1
ATOM 851 O O . PHE A 1 114 ? -0.535 -13.467 -8.363 1.00 78.25 114 PHE A O 1
ATOM 858 N N . LEU A 1 115 ? -0.670 -12.039 -6.638 1.00 83.06 115 LEU A N 1
ATOM 859 C CA . LEU A 1 115 ? -2.042 -12.377 -6.267 1.00 83.06 115 LEU A CA 1
ATOM 860 C C . LEU A 1 115 ? -2.892 -11.149 -5.930 1.00 83.06 115 LEU A C 1
ATOM 862 O O . LEU A 1 115 ? -2.385 -10.080 -5.589 1.00 83.06 115 LEU A O 1
ATOM 866 N N . THR A 1 116 ? -4.211 -11.321 -5.997 1.00 85.81 116 THR A N 1
ATOM 867 C CA . THR A 1 116 ? -5.183 -10.319 -5.550 1.00 85.81 116 THR A CA 1
ATOM 868 C C . THR A 1 116 ? -5.400 -10.425 -4.045 1.00 85.81 116 THR A C 1
ATOM 870 O O . THR A 1 116 ? -5.630 -11.509 -3.505 1.00 85.81 116 THR A O 1
ATOM 873 N N . VAL A 1 117 ? -5.364 -9.282 -3.369 1.00 92.19 117 VAL A N 1
ATOM 874 C CA . VAL A 1 117 ? -5.768 -9.141 -1.972 1.00 92.19 117 VAL A CA 1
ATOM 875 C C . VAL A 1 117 ? -7.236 -8.718 -1.949 1.00 92.19 117 VAL A C 1
ATOM 877 O O . VAL A 1 117 ? -7.576 -7.729 -2.606 1.00 92.19 117 VAL A O 1
ATOM 880 N N . PRO A 1 118 ? -8.112 -9.437 -1.229 1.00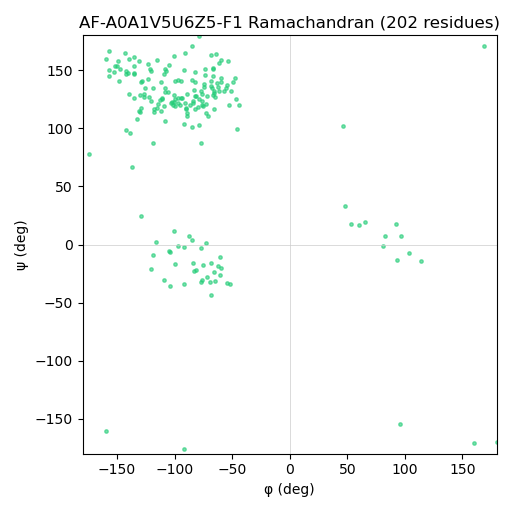 91.75 118 PRO A N 1
ATOM 881 C CA . PRO A 1 118 ? -9.513 -9.057 -1.131 1.00 91.75 118 PRO A CA 1
ATOM 882 C C . PRO A 1 118 ? -9.676 -7.735 -0.375 1.00 91.75 118 PRO A C 1
ATOM 884 O O . PRO A 1 118 ? -8.872 -7.391 0.492 1.00 91.75 118 PRO A O 1
ATOM 887 N N . GLU A 1 119 ? -10.746 -7.013 -0.698 1.00 93.06 119 GLU A N 1
ATOM 888 C CA . GLU A 1 119 ? -11.167 -5.839 0.065 1.00 93.06 119 GLU A CA 1
ATOM 889 C C . GLU A 1 119 ? -11.519 -6.201 1.519 1.00 93.06 119 GLU A C 1
ATOM 891 O O . GLU A 1 119 ? -11.910 -7.330 1.824 1.00 93.06 119 GLU A O 1
ATOM 896 N N . ASN A 1 120 ? -11.430 -5.219 2.414 1.00 96.25 120 ASN A N 1
ATOM 897 C CA . ASN A 1 120 ? -11.932 -5.316 3.779 1.00 96.25 120 ASN A CA 1
ATOM 898 C C . ASN A 1 120 ? -12.799 -4.090 4.084 1.00 96.25 120 ASN A C 1
ATOM 900 O O . ASN A 1 120 ? -12.298 -2.972 4.126 1.00 96.25 120 ASN A O 1
ATOM 904 N N . LYS A 1 121 ? -14.100 -4.310 4.284 1.00 93.00 121 LYS A N 1
ATOM 905 C CA . LYS A 1 121 ? -15.120 -3.257 4.421 1.00 93.00 121 LYS A CA 1
ATOM 906 C C . LYS A 1 121 ? -15.479 -2.899 5.867 1.00 93.00 121 LYS A C 1
ATOM 908 O O . LYS A 1 121 ? -16.339 -2.051 6.067 1.00 93.00 121 LYS A O 1
ATOM 913 N N . ALA A 1 122 ? -14.887 -3.569 6.854 1.00 93.62 122 ALA A N 1
ATOM 914 C CA . ALA A 1 122 ? -15.282 -3.444 8.255 1.00 93.62 122 ALA A CA 1
ATOM 915 C C . ALA A 1 122 ? -14.050 -3.356 9.161 1.00 93.62 122 ALA A C 1
ATOM 917 O O . ALA A 1 122 ? -13.754 -4.270 9.933 1.00 93.62 122 ALA A O 1
ATOM 918 N N . ILE A 1 123 ? -13.299 -2.262 9.033 1.00 96.12 123 ILE A N 1
ATOM 919 C CA . ILE A 1 123 ? -12.117 -2.002 9.853 1.00 96.12 123 ILE A CA 1
ATOM 920 C C . ILE A 1 123 ? -12.426 -0.859 10.823 1.00 96.12 123 ILE A C 1
ATOM 922 O O . ILE A 1 123 ? -12.674 0.267 10.401 1.00 96.12 123 ILE A O 1
ATOM 926 N N . THR A 1 124 ? -12.360 -1.118 12.125 1.00 94.38 124 THR A N 1
ATOM 927 C CA . THR A 1 124 ? -12.472 -0.062 13.141 1.00 94.38 124 THR A CA 1
ATOM 928 C C . THR A 1 124 ? -11.286 0.895 13.037 1.00 94.38 124 THR A C 1
ATOM 930 O O . THR A 1 124 ? -10.143 0.444 13.073 1.00 94.38 124 THR A O 1
ATOM 933 N N . ALA A 1 125 ? -11.532 2.203 12.917 1.00 94.25 125 ALA A N 1
ATOM 934 C CA . ALA A 1 125 ? -10.449 3.179 12.841 1.00 94.25 125 ALA A CA 1
ATOM 935 C C . ALA A 1 125 ? -9.642 3.261 14.146 1.00 94.25 125 ALA A C 1
ATOM 937 O O . ALA A 1 125 ? -10.179 3.466 15.236 1.00 94.25 125 ALA A O 1
ATOM 938 N N . GLU A 1 126 ? -8.324 3.189 14.004 1.00 94.81 126 GLU A N 1
ATOM 939 C CA . GLU A 1 126 ? -7.353 3.487 15.049 1.00 94.81 126 GLU A CA 1
ATOM 940 C C . GLU A 1 126 ? -6.123 4.173 14.447 1.00 94.81 126 GLU A C 1
ATOM 942 O O . GLU A 1 126 ? -5.938 4.199 13.229 1.00 94.81 126 GLU A O 1
ATOM 947 N N . THR A 1 127 ? -5.297 4.789 15.294 1.00 91.31 127 THR A N 1
ATOM 948 C CA . THR A 1 127 ? -4.038 5.381 14.833 1.00 91.31 127 THR A CA 1
ATOM 949 C C . THR A 1 127 ? -3.020 4.274 14.604 1.00 91.31 127 THR A C 1
ATOM 951 O O . THR A 1 127 ? -2.667 3.565 15.544 1.00 91.31 127 THR A O 1
ATOM 954 N N . GLY A 1 128 ? -2.522 4.143 13.377 1.00 87.19 128 GLY A N 1
ATOM 955 C CA . GLY A 1 128 ? -1.559 3.104 13.030 1.00 87.19 128 GLY A CA 1
ATOM 956 C C . GLY A 1 128 ? -1.475 2.822 11.535 1.00 87.19 128 GLY A C 1
ATOM 957 O O . GLY A 1 128 ? -2.042 3.535 10.706 1.00 87.19 128 GLY A O 1
ATOM 958 N N . TYR A 1 129 ? -0.754 1.758 11.187 1.00 85.94 129 TYR A N 1
ATOM 959 C CA . TYR A 1 129 ? -0.598 1.316 9.805 1.00 85.94 129 TYR A CA 1
ATOM 960 C C . TYR A 1 129 ? -1.619 0.241 9.452 1.00 85.94 129 TYR A C 1
ATOM 962 O O . TYR A 1 129 ? -1.660 -0.814 10.086 1.00 85.94 129 TYR A O 1
ATOM 970 N N . LEU A 1 130 ? -2.370 0.467 8.376 1.00 92.75 130 LEU A N 1
ATOM 971 C CA . LEU A 1 130 ? -3.043 -0.617 7.673 1.00 92.75 130 LEU A CA 1
ATOM 972 C C . LEU A 1 130 ? -2.025 -1.331 6.805 1.00 92.75 130 LEU A C 1
ATOM 974 O O . LEU A 1 130 ? -1.369 -0.711 5.966 1.00 92.75 130 LEU A O 1
ATOM 978 N N . CYS A 1 131 ? -1.921 -2.637 6.997 1.00 91.31 131 CYS A N 1
ATOM 979 C CA . CYS A 1 131 ? -0.998 -3.485 6.274 1.00 91.31 131 CYS A CA 1
ATOM 980 C C . CYS A 1 131 ? -1.740 -4.577 5.511 1.00 91.31 131 CYS A C 1
ATOM 982 O O . CYS A 1 131 ? -2.762 -5.096 5.965 1.00 91.31 131 CYS A O 1
ATOM 984 N N . VAL A 1 132 ? -1.168 -4.981 4.380 1.00 93.88 132 VAL A N 1
ATOM 985 C CA . VAL A 1 132 ? -1.417 -6.300 3.804 1.00 93.88 132 VAL A CA 1
ATOM 986 C C . VAL A 1 132 ? -0.552 -7.289 4.567 1.00 93.88 132 VAL A C 1
ATOM 988 O O . VAL A 1 132 ? 0.674 -7.186 4.556 1.00 93.88 132 VAL A O 1
ATOM 991 N N . CYS A 1 133 ? -1.189 -8.242 5.235 1.00 94.56 133 CYS A N 1
ATOM 992 C CA . CYS A 1 133 ? -0.511 -9.278 5.997 1.00 94.56 133 CYS A CA 1
ATOM 993 C C . CYS A 1 133 ? -0.575 -10.614 5.268 1.00 94.56 133 CYS A C 1
ATOM 995 O O . CYS A 1 133 ? -1.655 -11.049 4.871 1.00 94.56 133 CYS A O 1
ATOM 997 N N . SER A 1 134 ? 0.568 -11.279 5.139 1.00 92.94 134 SER A N 1
ATOM 998 C CA . SER A 1 134 ? 0.685 -12.663 4.682 1.00 92.94 134 SER A CA 1
ATOM 999 C C . SER A 1 134 ? 2.002 -13.238 5.201 1.00 92.94 134 SER A C 1
ATOM 1001 O O . SER A 1 134 ? 2.993 -12.523 5.324 1.00 92.94 134 SER A O 1
ATOM 1003 N N . SER A 1 135 ? 2.012 -14.521 5.532 1.00 89.62 135 SER A N 1
ATOM 1004 C CA . SER A 1 135 ? 3.172 -15.205 6.099 1.00 89.62 135 SER A CA 1
ATOM 1005 C C . SER A 1 135 ? 3.183 -16.673 5.702 1.00 89.62 135 SER A C 1
ATOM 1007 O O . SER A 1 135 ? 2.124 -17.253 5.447 1.00 89.62 135 SER A O 1
ATOM 1009 N N . ILE A 1 136 ? 4.362 -17.279 5.659 1.00 84.06 136 ILE A N 1
ATOM 1010 C CA . ILE A 1 136 ? 4.507 -18.732 5.578 1.00 84.06 136 ILE A CA 1
ATOM 1011 C C . ILE A 1 136 ? 4.030 -19.332 6.908 1.00 84.06 136 ILE A C 1
ATOM 1013 O O . ILE A 1 136 ? 4.295 -18.789 7.978 1.00 84.06 136 ILE A O 1
ATOM 1017 N N . VAL A 1 137 ? 3.263 -20.419 6.843 1.00 77.94 137 VAL A N 1
ATOM 1018 C CA . VAL A 1 137 ? 2.901 -21.225 8.012 1.00 77.94 137 VAL A CA 1
ATOM 1019 C C . VAL A 1 137 ? 3.984 -22.284 8.197 1.00 77.94 137 VAL A C 1
ATOM 1021 O O . VAL A 1 137 ? 4.080 -23.210 7.394 1.00 77.94 137 VAL A O 1
ATOM 1024 N N . ASP A 1 138 ? 4.780 -22.159 9.260 1.00 68.06 138 ASP A N 1
ATOM 1025 C CA . ASP A 1 138 ? 6.020 -22.931 9.472 1.00 68.06 138 ASP A CA 1
ATOM 1026 C C . ASP A 1 138 ? 5.855 -24.452 9.345 1.00 68.06 138 ASP A C 1
ATOM 1028 O O . ASP A 1 138 ? 6.748 -25.143 8.869 1.00 68.06 138 ASP A O 1
ATOM 1032 N N . LYS A 1 139 ? 4.698 -24.996 9.738 1.00 62.38 139 LYS A N 1
ATOM 1033 C CA . LYS A 1 139 ? 4.451 -26.450 9.734 1.00 62.38 139 LYS A CA 1
ATOM 1034 C C . LYS A 1 139 ? 4.059 -27.024 8.377 1.00 62.38 139 LYS A C 1
ATOM 1036 O O . LYS A 1 139 ? 4.152 -28.231 8.185 1.00 62.38 139 LYS A O 1
ATOM 1041 N N . THR A 1 140 ? 3.550 -26.194 7.477 1.00 66.75 140 THR A N 1
ATOM 1042 C CA . THR A 1 140 ? 3.012 -26.640 6.185 1.00 66.75 140 THR A CA 1
ATOM 1043 C C . THR A 1 140 ? 3.768 -26.041 5.008 1.00 66.75 140 THR A C 1
ATOM 1045 O O . THR A 1 140 ? 3.513 -26.431 3.875 1.00 66.75 140 THR A O 1
ATOM 1048 N N . GLU A 1 141 ? 4.660 -25.078 5.262 1.00 74.19 141 GLU A N 1
ATOM 1049 C CA . GLU A 1 141 ? 5.346 -24.261 4.253 1.00 74.19 141 GLU A CA 1
ATOM 1050 C C . GLU A 1 141 ? 4.381 -23.570 3.273 1.00 74.19 141 GLU A C 1
ATOM 1052 O O . GLU A 1 141 ? 4.766 -23.091 2.208 1.00 74.19 141 GLU A O 1
ATOM 1057 N N . THR A 1 142 ? 3.102 -23.485 3.641 1.00 83.75 142 THR A N 1
ATOM 1058 C CA . THR A 1 142 ? 2.069 -22.840 2.839 1.00 83.75 142 THR A CA 1
ATOM 1059 C C . THR A 1 142 ? 1.858 -21.433 3.331 1.00 83.75 142 THR A C 1
ATOM 1061 O O . THR A 1 142 ? 1.785 -21.182 4.534 1.00 83.75 142 THR A O 1
ATOM 1064 N N . TRP A 1 143 ? 1.643 -20.517 2.409 1.00 85.75 143 TRP A N 1
ATOM 1065 C CA . TRP A 1 143 ? 1.307 -19.166 2.784 1.00 85.75 143 TRP A CA 1
ATOM 1066 C C . TRP A 1 143 ? -0.123 -19.005 3.302 1.00 85.75 143 TRP A C 1
ATOM 1068 O O . TRP A 1 143 ? -1.071 -19.600 2.784 1.00 85.75 143 TRP A O 1
ATOM 1078 N N . THR A 1 144 ? -0.297 -18.094 4.256 1.00 92.31 144 THR A N 1
ATOM 1079 C CA . THR A 1 144 ? -1.612 -17.598 4.661 1.00 92.31 144 THR A CA 1
ATOM 1080 C C . THR A 1 144 ? -2.266 -16.785 3.541 1.00 92.31 144 THR A C 1
ATOM 1082 O O . THR A 1 144 ? -1.596 -16.148 2.716 1.00 92.31 144 THR A O 1
ATOM 1085 N N . LYS A 1 145 ? -3.604 -16.789 3.508 1.00 93.06 145 LYS A N 1
ATOM 1086 C CA . LYS A 1 145 ? -4.367 -15.884 2.636 1.00 93.06 145 LYS A CA 1
ATOM 1087 C C . LYS A 1 145 ? -4.069 -14.435 3.038 1.00 93.06 145 LYS A C 1
ATOM 1089 O O . LYS A 1 145 ? -4.060 -14.157 4.238 1.00 93.06 145 LYS A O 1
ATOM 1094 N N . PRO A 1 146 ? -3.834 -13.522 2.082 1.00 94.38 146 PRO A N 1
ATOM 1095 C CA . PRO A 1 146 ? -3.548 -12.142 2.424 1.00 94.38 146 PRO A CA 1
ATOM 1096 C C . PRO A 1 146 ? -4.781 -11.457 3.015 1.00 94.38 146 PRO A C 1
ATOM 1098 O O . PRO A 1 146 ? -5.901 -11.651 2.539 1.00 94.38 146 PRO A O 1
ATOM 1101 N N . THR A 1 147 ? -4.566 -10.626 4.029 1.00 96.06 147 THR A N 1
ATOM 1102 C CA . THR A 1 147 ? -5.629 -9.849 4.685 1.00 96.06 147 THR A CA 1
ATOM 1103 C C . THR A 1 147 ? -5.188 -8.413 4.900 1.00 96.06 147 THR A C 1
ATOM 1105 O O . THR A 1 147 ? -4.018 -8.188 5.201 1.00 96.06 147 THR A O 1
ATOM 1108 N N . ILE A 1 148 ? -6.121 -7.464 4.832 1.00 96.38 148 ILE A N 1
ATOM 1109 C CA . ILE A 1 148 ? -5.869 -6.063 5.187 1.00 96.38 148 ILE A CA 1
ATOM 1110 C C . ILE A 1 148 ? -6.292 -5.843 6.640 1.00 96.38 148 ILE A C 1
ATOM 1112 O O . ILE A 1 148 ? -7.459 -6.061 6.972 1.00 96.38 148 ILE A O 1
ATOM 1116 N N . LYS A 1 149 ? -5.360 -5.434 7.503 1.00 96.62 149 LYS A N 1
ATOM 1117 C CA . LYS A 1 149 ? -5.623 -5.142 8.922 1.00 96.62 149 LYS A CA 1
ATOM 1118 C C . LYS A 1 149 ? -4.583 -4.190 9.504 1.00 96.62 149 LYS A C 1
ATOM 1120 O O . LYS A 1 149 ? -3.522 -4.000 8.910 1.00 96.62 149 LYS A O 1
ATOM 1125 N N . PHE A 1 150 ? -4.865 -3.635 10.678 1.00 96.12 150 PHE A N 1
ATOM 1126 C CA . PHE A 1 150 ? -3.844 -2.934 11.446 1.00 96.12 150 PHE A CA 1
ATOM 1127 C C . PHE A 1 150 ? -2.759 -3.905 11.912 1.00 96.12 150 PHE A C 1
ATOM 1129 O O . PHE A 1 150 ? -3.043 -5.000 12.404 1.00 96.12 150 PHE A O 1
ATOM 1136 N N . ALA A 1 151 ? -1.509 -3.514 11.693 1.00 91.62 151 ALA A N 1
ATOM 1137 C CA . ALA A 1 151 ? -0.334 -4.253 12.122 1.00 91.62 151 ALA A CA 1
ATOM 1138 C C . ALA A 1 151 ? 0.878 -3.321 12.173 1.00 91.62 151 ALA A C 1
ATOM 1140 O O . ALA A 1 151 ? 0.920 -2.289 11.501 1.00 91.62 151 ALA A O 1
ATOM 1141 N N . THR A 1 152 ? 1.896 -3.722 12.927 1.00 84.62 152 THR A N 1
ATOM 1142 C CA . THR A 1 152 ? 3.218 -3.104 12.827 1.00 84.62 152 THR A CA 1
ATOM 1143 C C . THR A 1 152 ? 3.867 -3.532 11.507 1.00 84.62 152 THR A C 1
ATOM 1145 O O . THR A 1 152 ? 3.934 -4.739 11.252 1.00 84.62 152 THR A O 1
ATOM 1148 N N . PRO A 1 153 ? 4.354 -2.594 10.674 1.00 81.75 153 PRO A N 1
ATOM 1149 C CA . PRO A 1 153 ? 5.073 -2.926 9.449 1.00 81.75 153 PRO A CA 1
ATOM 1150 C C . PRO A 1 153 ? 6.258 -3.863 9.706 1.00 81.75 153 PRO A C 1
ATOM 1152 O O . PRO A 1 153 ? 7.013 -3.672 10.659 1.00 81.75 153 PRO A O 1
ATOM 1155 N N . GLY A 1 154 ? 6.439 -4.865 8.849 1.00 74.19 154 GLY A N 1
ATOM 1156 C CA . GLY A 1 154 ? 7.504 -5.855 8.991 1.00 74.19 154 GLY A CA 1
ATOM 1157 C C . GLY A 1 154 ? 7.491 -6.905 7.884 1.00 74.19 154 GLY A C 1
ATOM 1158 O O . GLY A 1 154 ? 6.750 -6.792 6.910 1.00 74.19 154 GLY A O 1
ATOM 1159 N N . ALA A 1 155 ? 8.292 -7.962 8.046 1.00 75.50 155 ALA A N 1
ATOM 1160 C CA . ALA A 1 155 ? 8.502 -8.987 7.016 1.00 75.50 155 ALA A CA 1
ATOM 1161 C C . ALA A 1 155 ? 7.222 -9.725 6.570 1.00 75.50 155 ALA A C 1
ATOM 1163 O O . ALA A 1 155 ? 7.199 -10.305 5.492 1.00 75.50 155 ALA A O 1
ATOM 1164 N N . THR A 1 156 ? 6.162 -9.705 7.380 1.00 84.06 156 THR A N 1
ATOM 1165 C CA . THR A 1 156 ? 4.860 -10.341 7.102 1.00 84.06 156 THR A CA 1
ATOM 1166 C C . THR A 1 156 ? 3.709 -9.344 6.985 1.00 84.06 156 THR A C 1
ATOM 1168 O O . THR A 1 156 ? 2.557 -9.752 6.828 1.00 84.06 156 THR A O 1
ATOM 1171 N N . ALA A 1 157 ? 3.990 -8.043 7.093 1.00 84.88 157 ALA A N 1
ATOM 1172 C CA . ALA A 1 157 ? 2.998 -6.977 7.144 1.00 84.88 157 ALA A CA 1
ATOM 1173 C C . ALA A 1 157 ? 3.508 -5.762 6.361 1.00 84.88 157 ALA A C 1
ATOM 1175 O O . ALA A 1 157 ? 4.298 -4.964 6.865 1.00 84.88 157 ALA A O 1
ATOM 1176 N N . TYR A 1 158 ? 3.053 -5.627 5.118 1.00 84.44 158 TYR A N 1
ATOM 1177 C CA . TYR A 1 158 ? 3.447 -4.522 4.251 1.00 84.44 158 TYR A CA 1
ATOM 1178 C C . TYR A 1 158 ? 2.468 -3.351 4.404 1.00 84.44 158 TYR A C 1
ATOM 1180 O O . TYR A 1 158 ? 1.275 -3.550 4.150 1.00 84.44 158 TYR A O 1
ATOM 1188 N N . PRO A 1 159 ? 2.917 -2.145 4.794 1.00 84.69 159 PRO A N 1
ATOM 1189 C CA . PRO A 1 159 ? 2.028 -1.008 5.010 1.00 84.69 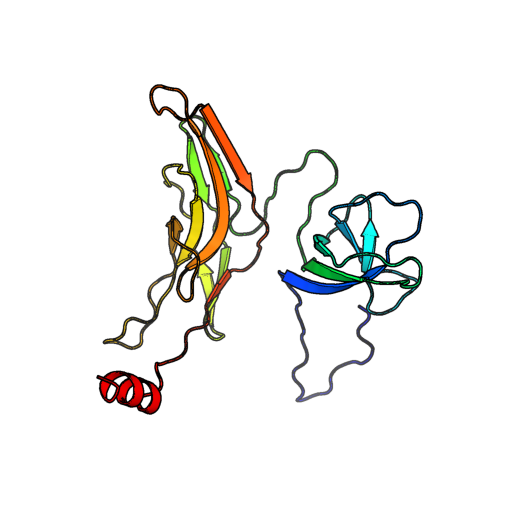159 PRO A CA 1
ATOM 1190 C C . PRO A 1 159 ? 1.428 -0.546 3.683 1.00 84.69 159 PRO A C 1
ATOM 1192 O O . PRO A 1 159 ? 2.148 -0.405 2.707 1.00 84.69 159 PRO A O 1
ATOM 1195 N N . VAL A 1 160 ? 0.121 -0.289 3.643 1.00 85.75 160 VAL A N 1
ATOM 1196 C CA . VAL A 1 160 ? -0.602 0.245 2.468 1.00 85.75 160 VAL A CA 1
ATOM 1197 C C . VAL A 1 160 ? -1.285 1.584 2.748 1.00 85.75 160 VAL A C 1
ATOM 1199 O O . VAL A 1 160 ? -1.548 2.352 1.824 1.00 85.75 160 VAL A O 1
ATOM 1202 N N . ALA A 1 161 ? -1.529 1.900 4.021 1.00 84.81 161 ALA A N 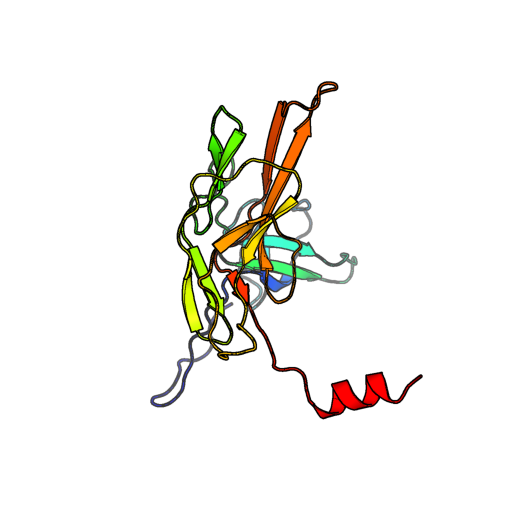1
ATOM 1203 C CA . ALA A 1 161 ? -1.985 3.210 4.460 1.00 84.81 161 ALA A CA 1
ATOM 1204 C C . ALA A 1 161 ? -1.528 3.494 5.893 1.00 84.81 161 ALA A C 1
ATOM 1206 O O . ALA A 1 161 ? -1.371 2.573 6.696 1.00 84.81 161 ALA A O 1
ATOM 1207 N N . TYR A 1 162 ? -1.379 4.772 6.223 1.00 81.44 162 TYR A N 1
ATOM 1208 C CA . TYR A 1 162 ? -1.312 5.233 7.605 1.00 81.44 162 TYR A CA 1
ATOM 1209 C C . TYR A 1 162 ? -2.595 5.976 7.959 1.00 81.44 162 TYR A C 1
ATOM 1211 O O . TYR A 1 162 ? -3.066 6.817 7.187 1.00 81.44 162 TYR A O 1
ATOM 1219 N N . ILE A 1 163 ? -3.141 5.658 9.127 1.00 88.94 163 ILE A N 1
ATOM 1220 C CA . ILE A 1 163 ? -4.360 6.244 9.667 1.00 88.94 163 ILE A CA 1
ATOM 1221 C C . ILE A 1 163 ? -3.976 7.057 10.899 1.00 88.94 163 ILE A C 1
ATOM 1223 O O . ILE A 1 163 ? -3.361 6.537 11.829 1.00 88.94 163 ILE A O 1
ATOM 1227 N N . ALA A 1 164 ? -4.342 8.336 10.907 1.00 85.94 164 ALA A N 1
ATOM 1228 C CA . ALA A 1 164 ? -4.196 9.208 12.065 1.00 85.94 164 ALA A CA 1
ATOM 1229 C C . ALA A 1 164 ? -5.581 9.561 12.608 1.00 85.94 164 ALA A C 1
ATOM 1231 O O . ALA A 1 164 ? -6.353 10.250 11.940 1.00 85.94 164 ALA A O 1
ATOM 1232 N N . CYS A 1 165 ? -5.888 9.111 13.823 1.00 92.50 165 CYS A N 1
ATOM 1233 C CA . CYS A 1 165 ? -7.118 9.466 14.520 1.00 92.50 165 CYS A CA 1
ATOM 1234 C C . CYS A 1 165 ? -6.835 10.560 15.554 1.00 92.50 165 CYS A C 1
ATOM 1236 O O . CYS A 1 165 ? -5.966 10.398 16.411 1.00 92.50 165 CYS A O 1
ATOM 1238 N N . VAL A 1 166 ? -7.611 11.643 15.521 1.00 93.19 166 VAL A N 1
ATOM 1239 C CA . VAL A 1 166 ? -7.669 12.621 16.618 1.00 93.19 166 VAL A CA 1
ATOM 1240 C C . VAL A 1 166 ? -8.874 12.277 17.479 1.00 93.19 166 VAL A C 1
ATOM 1242 O O . VAL A 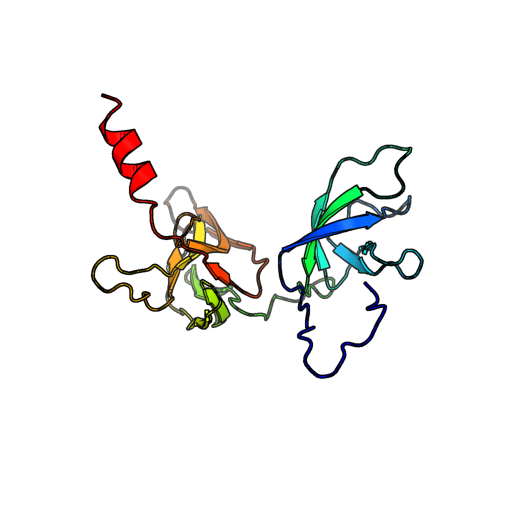1 166 ? -9.989 12.162 16.965 1.00 93.19 166 VAL A O 1
ATOM 1245 N N . LYS A 1 167 ? -8.650 12.107 18.783 1.00 93.75 167 LYS A N 1
ATOM 1246 C CA . LYS A 1 167 ? -9.699 11.830 19.768 1.00 93.75 167 LYS A CA 1
ATOM 1247 C C . LYS A 1 167 ? -9.941 13.053 20.648 1.00 93.75 167 LYS A C 1
ATOM 1249 O O . LYS A 1 167 ? -9.034 13.858 20.844 1.00 93.75 167 LYS A O 1
ATOM 1254 N N . ASP A 1 168 ? -11.164 13.201 21.138 1.00 92.62 168 ASP A N 1
ATOM 1255 C CA . ASP A 1 168 ? -11.485 14.172 22.182 1.00 92.62 168 ASP A CA 1
ATOM 1256 C C . ASP A 1 168 ? -11.077 13.670 23.581 1.00 92.62 168 ASP A C 1
ATOM 1258 O O . ASP A 1 168 ? -10.560 12.561 23.741 1.00 92.62 168 ASP A O 1
ATOM 1262 N N . GLU A 1 169 ? -11.323 14.489 24.604 1.00 92.75 169 GLU A N 1
ATOM 1263 C CA . GLU A 1 169 ? -11.021 14.182 26.011 1.00 92.75 169 GLU A CA 1
ATOM 1264 C C . GLU A 1 169 ? -11.795 12.963 26.546 1.00 92.75 169 GLU A C 1
ATOM 1266 O O . GLU A 1 169 ? -11.390 12.357 27.535 1.00 92.75 169 GLU A O 1
ATOM 1271 N N . THR A 1 170 ? -12.883 12.566 25.877 1.00 91.44 170 THR A N 1
ATOM 1272 C CA . THR A 1 170 ? -13.683 11.377 26.215 1.00 91.44 170 THR A CA 1
ATOM 1273 C C . THR A 1 170 ? -13.220 10.119 25.474 1.00 91.44 170 THR A C 1
ATOM 1275 O O . THR A 1 170 ? -13.761 9.035 25.684 1.00 91.44 170 THR A O 1
ATOM 1278 N N . GLY A 1 171 ? -12.209 10.242 24.606 1.00 87.75 171 GLY A N 1
ATOM 1279 C CA . GLY A 1 171 ? -11.667 9.149 23.804 1.00 87.75 171 GLY A CA 1
ATOM 1280 C C . GLY A 1 171 ? -12.443 8.859 22.515 1.00 87.75 171 GLY A C 1
ATOM 1281 O O . GLY A 1 171 ? -12.119 7.885 21.826 1.00 87.75 171 GLY A O 1
ATOM 1282 N N . LYS A 1 172 ? -13.430 9.686 22.1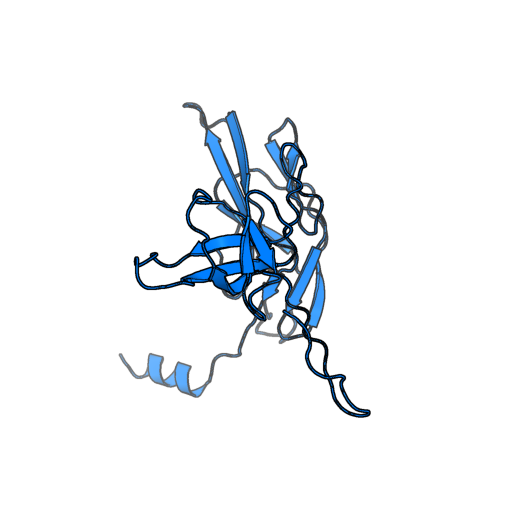48 1.00 90.94 172 LYS A N 1
ATOM 1283 C CA . LYS A 1 172 ? -14.205 9.533 20.910 1.00 90.94 172 LYS A CA 1
ATOM 1284 C C . LYS A 1 172 ? -13.448 10.136 19.727 1.00 90.94 172 LYS A C 1
ATOM 1286 O O . LYS A 1 172 ? -12.832 11.193 19.843 1.00 90.94 172 LYS A O 1
ATOM 1291 N N . ILE A 1 173 ? -13.484 9.464 18.575 1.00 92.44 173 ILE A N 1
ATOM 1292 C CA . ILE A 1 173 ? -12.844 9.949 17.343 1.00 92.44 173 ILE A CA 1
ATOM 1293 C C . ILE A 1 173 ? -13.564 11.213 16.853 1.00 92.44 173 ILE A C 1
ATOM 1295 O O . ILE A 1 173 ? -14.786 11.228 16.704 1.00 92.44 173 ILE A O 1
ATOM 1299 N N . LYS A 1 174 ? -12.781 12.265 16.597 1.00 93.44 174 LYS A N 1
ATOM 1300 C CA . LYS A 1 174 ? -13.227 13.556 16.058 1.00 93.44 174 LYS A CA 1
ATOM 1301 C C . LYS A 1 174 ? -12.878 13.713 14.579 1.00 93.44 174 LYS A C 1
ATOM 1303 O O . LYS A 1 174 ? -13.634 14.326 13.832 1.00 93.44 174 LYS A O 1
ATOM 1308 N N . SER A 1 175 ? -11.726 13.192 14.168 1.00 88.38 175 SER A N 1
ATOM 1309 C CA . SER A 1 175 ? -11.299 13.193 12.770 1.00 88.38 175 SER A CA 1
ATOM 1310 C C . SER A 1 175 ? -10.365 12.030 12.476 1.00 88.38 175 SER A C 1
ATOM 1312 O O . SER A 1 175 ? -9.566 11.633 13.329 1.00 88.38 175 SER A O 1
ATOM 1314 N N . VAL A 1 176 ? -10.428 11.549 11.238 1.00 88.31 176 VAL A N 1
ATOM 1315 C CA . VAL A 1 176 ? -9.524 10.543 10.684 1.00 88.31 176 VAL A CA 1
ATOM 1316 C C . VAL A 1 176 ? -8.849 11.127 9.451 1.00 88.31 176 VAL A C 1
ATOM 1318 O O . VAL A 1 176 ? -9.524 11.588 8.533 1.00 88.31 176 VAL A O 1
ATOM 1321 N N . THR A 1 177 ? -7.522 11.077 9.422 1.00 83.50 177 THR A N 1
ATOM 1322 C CA . THR A 1 177 ? -6.728 11.398 8.234 1.00 83.50 177 THR A CA 1
ATOM 1323 C C . THR A 1 177 ? -6.133 10.113 7.684 1.00 83.50 177 THR A C 1
ATOM 1325 O O . THR A 1 177 ? -5.539 9.330 8.429 1.00 83.50 177 THR A O 1
ATOM 1328 N N . VAL A 1 178 ? -6.282 9.908 6.378 1.00 84.00 178 VAL A N 1
ATOM 1329 C CA . VAL A 1 178 ? -5.759 8.743 5.664 1.00 84.00 178 VAL A CA 1
ATOM 1330 C C . VAL A 1 178 ? -4.629 9.195 4.745 1.00 84.00 178 VAL A C 1
ATOM 1332 O O . VAL A 1 178 ? -4.820 10.069 3.902 1.00 84.00 178 VAL A O 1
ATOM 1335 N N . THR A 1 179 ? -3.469 8.556 4.871 1.00 78.75 179 THR A N 1
ATOM 1336 C CA . THR A 1 179 ? -2.327 8.757 3.972 1.00 78.75 179 THR A CA 1
ATOM 1337 C C . THR A 1 179 ? -2.051 7.460 3.222 1.00 78.75 179 THR A C 1
ATOM 1339 O O . THR A 1 179 ? -1.733 6.446 3.846 1.00 78.75 179 THR A O 1
ATOM 1342 N N . GLN A 1 180 ? -2.170 7.477 1.890 1.00 72.00 180 GLN A N 1
ATOM 1343 C CA . GLN A 1 180 ? -2.049 6.280 1.047 1.00 72.00 180 GLN A CA 1
ATOM 1344 C C . GLN A 1 180 ? -1.092 6.511 -0.122 1.00 72.00 180 GLN A C 1
ATOM 1346 O O . GLN A 1 180 ? -1.396 7.326 -0.993 1.00 72.00 180 GLN A O 1
ATOM 1351 N N . PRO A 1 181 ? 0.048 5.806 -0.169 1.00 54.97 181 PRO A N 1
ATOM 1352 C CA . PRO A 1 181 ? 1.015 5.993 -1.244 1.00 54.97 181 PRO A CA 1
ATOM 1353 C C . PRO A 1 181 ? 1.033 4.868 -2.297 1.00 54.97 181 PRO A C 1
ATOM 1355 O O . PRO A 1 181 ? 1.819 4.957 -3.234 1.00 54.97 181 PRO A O 1
ATOM 1358 N N . LEU A 1 182 ? 0.283 3.768 -2.134 1.00 62.72 182 LEU A N 1
ATOM 1359 C CA . LEU A 1 182 ? 0.719 2.463 -2.663 1.00 62.72 182 LEU A CA 1
ATOM 1360 C C . LEU A 1 182 ? -0.302 1.724 -3.534 1.00 62.72 182 LEU A C 1
ATOM 1362 O O . LEU A 1 182 ? -1.483 1.651 -3.219 1.00 62.72 182 LEU A O 1
ATOM 1366 N N . ILE A 1 183 ? 0.218 1.097 -4.594 1.00 67.88 183 ILE A N 1
ATOM 1367 C CA . ILE A 1 183 ? -0.547 0.412 -5.653 1.00 67.88 183 ILE A CA 1
ATOM 1368 C C . ILE A 1 183 ? -0.385 -1.116 -5.561 1.00 67.88 183 ILE A C 1
ATOM 1370 O O . ILE A 1 183 ? -1.293 -1.869 -5.909 1.00 67.88 183 ILE A O 1
ATOM 1374 N N . VAL A 1 184 ? 0.769 -1.595 -5.083 1.00 73.69 184 VAL A N 1
ATOM 1375 C CA . VAL A 1 184 ? 1.093 -3.024 -4.959 1.00 73.69 184 VAL A CA 1
ATOM 1376 C C . VAL A 1 184 ? 1.823 -3.261 -3.639 1.00 73.69 184 VAL A C 1
ATOM 1378 O O . VAL A 1 184 ? 2.803 -2.579 -3.346 1.00 73.69 184 VAL A O 1
ATOM 1381 N N . ALA A 1 185 ? 1.357 -4.232 -2.855 1.00 80.69 185 ALA A N 1
ATOM 1382 C CA . ALA A 1 185 ? 2.028 -4.683 -1.643 1.00 80.69 185 ALA A CA 1
ATOM 1383 C C . ALA A 1 185 ? 3.141 -5.688 -1.975 1.00 80.69 185 ALA A C 1
ATOM 1385 O O . ALA A 1 185 ? 3.014 -6.464 -2.927 1.00 80.69 185 ALA A O 1
ATOM 1386 N N . GLN A 1 186 ? 4.216 -5.705 -1.185 1.00 82.44 186 GLN A N 1
ATOM 1387 C CA . GLN A 1 186 ? 5.333 -6.636 -1.372 1.00 82.44 186 GLN A CA 1
ATOM 1388 C C . GLN A 1 186 ? 5.696 -7.350 -0.072 1.00 82.44 186 GLN A C 1
ATOM 1390 O O . GLN A 1 186 ? 5.917 -6.713 0.951 1.00 82.44 186 GLN A O 1
ATOM 1395 N N . ILE A 1 187 ? 5.779 -8.678 -0.106 1.00 78.12 187 ILE A N 1
ATOM 1396 C CA . ILE A 1 187 ? 6.216 -9.493 1.032 1.00 78.12 187 ILE A CA 1
ATOM 1397 C C . ILE A 1 187 ? 7.310 -10.442 0.554 1.00 78.12 187 ILE A C 1
ATOM 1399 O O . ILE A 1 187 ? 7.067 -11.313 -0.278 1.00 78.12 187 ILE A O 1
ATOM 1403 N N . THR A 1 188 ? 8.508 -10.298 1.110 1.00 76.44 188 THR A N 1
ATOM 1404 C CA . THR A 1 188 ? 9.615 -11.219 0.850 1.00 76.44 188 THR A CA 1
ATOM 1405 C C . THR A 1 188 ? 9.998 -11.891 2.156 1.00 76.44 188 THR A C 1
ATOM 1407 O O . THR A 1 188 ? 10.431 -11.219 3.090 1.00 76.44 188 THR A O 1
ATOM 1410 N N . GLN A 1 189 ? 9.835 -13.209 2.226 1.00 74.19 189 GLN A N 1
ATOM 1411 C CA . GLN A 1 189 ? 10.264 -14.010 3.366 1.00 74.19 189 GLN A CA 1
ATOM 1412 C C . GLN A 1 189 ? 11.304 -15.034 2.933 1.00 74.19 189 GLN A C 1
ATOM 1414 O O . GLN A 1 189 ? 11.137 -15.740 1.939 1.00 74.19 189 GLN A O 1
ATOM 1419 N N . THR A 1 190 ? 12.365 -15.140 3.717 1.00 71.75 190 THR A N 1
ATOM 1420 C CA . THR A 1 190 ? 13.399 -16.165 3.582 1.00 71.75 190 THR A CA 1
ATOM 1421 C C . THR A 1 190 ? 13.259 -17.168 4.719 1.00 71.75 190 THR A C 1
ATOM 1423 O O . THR A 1 190 ? 12.832 -16.793 5.808 1.00 71.75 190 THR A O 1
ATOM 1426 N N . LYS A 1 191 ? 13.624 -18.435 4.486 1.00 65.88 191 LYS A N 1
ATOM 1427 C CA . LYS A 1 191 ? 13.772 -19.398 5.587 1.00 65.88 191 LYS A CA 1
ATOM 1428 C C . LYS A 1 191 ? 14.946 -18.974 6.468 1.00 65.88 191 LYS A C 1
ATOM 1430 O O . LYS A 1 191 ? 15.954 -18.491 5.945 1.00 65.88 191 LYS A O 1
ATOM 1435 N N . ASP A 1 192 ? 14.827 -19.199 7.770 1.00 65.69 192 ASP A N 1
ATOM 1436 C CA . ASP A 1 192 ? 15.959 -19.042 8.677 1.00 65.69 192 ASP A CA 1
ATOM 1437 C C . ASP A 1 192 ? 17.072 -20.016 8.280 1.00 65.69 192 ASP A C 1
ATOM 1439 O O . ASP A 1 192 ? 16.835 -21.197 8.010 1.00 65.69 192 ASP A O 1
ATOM 1443 N N . CYS A 1 193 ? 18.301 -19.508 8.198 1.00 51.78 193 CYS A N 1
ATOM 1444 C CA . CYS A 1 193 ? 19.460 -20.331 7.888 1.00 51.78 193 CYS A CA 1
ATOM 1445 C C . CYS A 1 193 ? 19.790 -21.202 9.111 1.00 51.78 193 CYS A C 1
ATOM 1447 O O . CYS A 1 193 ? 20.127 -20.634 10.153 1.00 51.78 193 CYS A O 1
ATOM 1449 N N . PRO A 1 194 ? 19.787 -22.547 9.007 1.00 63.66 194 PRO A N 1
ATOM 1450 C CA . PRO A 1 194 ? 20.050 -23.426 10.151 1.00 63.66 194 PRO A CA 1
ATOM 1451 C C . PRO A 1 194 ? 21.379 -23.123 10.857 1.00 63.66 194 PRO A C 1
ATOM 1453 O O . PRO A 1 194 ? 21.475 -23.218 12.074 1.00 63.66 194 PRO A O 1
ATOM 1456 N N . VAL A 1 195 ? 22.385 -22.685 10.093 1.00 64.12 195 VAL A N 1
ATOM 1457 C CA . VAL A 1 195 ? 23.725 -22.343 10.596 1.00 64.12 195 VAL A CA 1
ATOM 1458 C C . VAL A 1 195 ? 23.712 -21.072 11.458 1.00 64.12 195 VAL A C 1
ATOM 1460 O O . VAL A 1 195 ? 24.487 -20.959 12.406 1.00 64.12 195 VAL A O 1
ATOM 1463 N N . ALA A 1 196 ? 22.826 -20.119 11.157 1.00 55.44 196 ALA A N 1
ATOM 1464 C CA . ALA A 1 196 ? 22.709 -18.872 11.911 1.00 55.44 196 ALA A CA 1
ATOM 1465 C C . ALA A 1 196 ? 21.972 -19.069 13.248 1.00 55.44 196 ALA A C 1
ATOM 1467 O O . ALA A 1 196 ? 22.310 -18.410 14.228 1.00 55.44 196 ALA A O 1
ATOM 1468 N N . VAL A 1 197 ? 21.017 -20.005 13.305 1.00 54.50 197 VAL A N 1
ATOM 1469 C CA . VAL A 1 197 ? 20.257 -20.317 14.530 1.00 54.50 197 VAL A CA 1
ATOM 1470 C C . VAL A 1 197 ? 21.159 -20.983 15.575 1.00 54.50 197 VAL A C 1
ATOM 1472 O O . VAL A 1 197 ? 21.179 -20.563 16.728 1.00 54.50 197 VAL A O 1
ATOM 1475 N N . THR A 1 198 ? 22.005 -21.934 15.163 1.00 47.78 198 THR A N 1
ATOM 1476 C CA . THR A 1 198 ? 22.944 -22.613 16.075 1.00 47.78 198 THR A CA 1
ATOM 1477 C C . THR A 1 198 ? 24.003 -21.685 16.673 1.00 47.78 198 THR A C 1
ATOM 1479 O O . THR A 1 198 ? 24.419 -21.891 17.808 1.00 47.78 198 THR A O 1
ATOM 1482 N N . ALA A 1 199 ? 24.430 -20.649 15.943 1.00 51.31 199 ALA A N 1
ATOM 1483 C CA . ALA A 1 199 ? 25.427 -19.696 16.435 1.00 51.31 199 ALA A CA 1
ATOM 1484 C C . ALA A 1 199 ? 24.872 -18.757 17.523 1.00 51.31 199 ALA A C 1
ATOM 1486 O O . ALA A 1 199 ? 25.626 -18.306 18.384 1.00 51.31 199 ALA A O 1
ATOM 1487 N N . ALA A 1 200 ? 23.564 -18.479 17.501 1.00 49.69 200 ALA A N 1
ATOM 1488 C CA . ALA A 1 200 ? 22.898 -17.669 18.519 1.00 49.69 200 ALA A CA 1
ATOM 1489 C C . ALA A 1 200 ? 22.679 -18.441 19.834 1.00 49.69 200 ALA A C 1
ATOM 1491 O O . ALA A 1 200 ? 22.721 -17.845 20.906 1.00 49.69 200 ALA A O 1
ATOM 1492 N N . GLU A 1 201 ? 22.494 -19.762 19.768 1.00 48.12 201 GLU A N 1
ATOM 1493 C CA . GLU A 1 201 ? 22.287 -20.617 20.947 1.00 48.12 201 GLU A CA 1
ATOM 1494 C C . GLU A 1 201 ? 23.596 -21.033 21.639 1.00 48.12 201 GLU A C 1
ATOM 1496 O O . GLU A 1 201 ? 23.597 -21.314 22.834 1.00 48.12 201 GLU A O 1
ATOM 1501 N N . SER A 1 202 ? 24.730 -21.023 20.930 1.00 50.75 202 SER A N 1
ATOM 1502 C CA . SER A 1 202 ? 26.055 -21.331 21.495 1.00 50.75 202 SER A CA 1
ATOM 1503 C C . SER A 1 202 ? 26.765 -20.136 22.153 1.00 50.75 202 SER A C 1
ATOM 1505 O O . SER A 1 202 ? 27.932 -20.249 22.520 1.00 50.75 202 SER A O 1
ATOM 1507 N N . GLY A 1 203 ? 26.103 -18.977 22.234 1.00 50.56 203 GLY A N 1
ATOM 1508 C CA . GLY A 1 203 ? 26.666 -17.716 22.734 1.00 50.56 203 GLY A CA 1
ATOM 1509 C C . GLY A 1 203 ? 26.305 -17.341 24.178 1.00 50.56 203 GLY A C 1
ATOM 1510 O O . GLY A 1 203 ? 26.551 -16.194 24.547 1.00 50.56 203 GLY A O 1
ATOM 1511 N N . ASN A 1 204 ? 25.725 -18.258 24.966 1.00 41.22 204 ASN A N 1
ATOM 1512 C CA . ASN A 1 204 ? 25.439 -18.077 26.400 1.00 41.22 204 ASN A CA 1
ATOM 1513 C C . ASN A 1 204 ? 26.411 -18.865 27.282 1.00 41.22 204 ASN A C 1
ATOM 1515 O O . ASN A 1 204 ? 26.570 -20.081 27.033 1.00 41.22 204 ASN A O 1
#

pLDDT: mean 74.18, std 16.9, range [28.12, 96.62]